Protein AF-A0A3N1U6C8-F1 (afdb_monomer_lite)

Sequence (238 aa):
MLFQHPEEIGYGYVVESYVTRMYGGLPRYLVLNGGRFLGPRWWHTTRFTRHLIADAAAINDEELEALLGYEWRSRLTAGWLIGVDRRERFRARIGDLLLASEVCYSGGAYCFALARFGTHADAEILTTYLDRYLPRTDLHYDQPAAMGAALRLYALLGTHHADRFTEPDGLWDEWVKGVGRLSYPATPPPNSAAGLTSTASSPTVGPAPELPRPATAPLALMSRLRLLQLNSSEMVGR

Radius of gyration: 20.8 Å; chains: 1; bounding box: 61×40×60 Å

Foldseek 3Di:
DDQDQCVNVVRNCLCVQQQQDDDPNGGLLVCLLQVVLVDPPRPCNVVSVVSLLVVLVVDDDVSLVNLCRHAQSSLQRSLQSCQSNLVCVCLVVLLVCLQVLPHASNNLSSLSSLLSNLDPSSLVSLVNSLVVPLQVLVDDGCNLSSLLSNVSSCVSVVHDVSCQQVPVVHSVVSSVVSVVVVPPDDDPPPPDDDDDDDDDDDDDDDDDDDDPDDPDPDPVSVVSSCVNVPPDDPPPPD

Secondary structure (DSSP, 8-state):
-PPPPGGGGT-HHHIIIIIS-EETTEEHHHHHHTTGGGSTT-TTHHHHHHHHHHHHHH--HHHHHHHHHS-HHHHHHHHHHHHHHT-GGGHHHHHHHHHHT-SSS-HHHHHHHHHHH-SHHHHHHHHHHHHHHSS-TT--SSHHHHHHHHHHHHHHHT--TTHHHHSTTSHHHHHHHHHHHTSPPPPPPS---------------PPPPPPPP---SSHHHHHHHHHHHSTTTSSS--

pLDDT: mean 77.93, std 25.33, range [26.61, 98.81]

Structure (mmCIF, N/CA/C/O backbone):
data_AF-A0A3N1U6C8-F1
#
_entry.id   AF-A0A3N1U6C8-F1
#
loop_
_atom_site.group_PDB
_atom_site.id
_atom_site.type_symbol
_atom_site.label_atom_id
_atom_site.label_alt_id
_atom_site.label_comp_id
_atom_site.label_asym_id
_atom_site.label_entity_id
_atom_site.label_seq_id
_atom_site.pdbx_PDB_ins_code
_atom_site.Cartn_x
_atom_site.Cartn_y
_atom_site.Cartn_z
_atom_site.occupancy
_atom_site.B_iso_or_equiv
_atom_site.auth_seq_id
_atom_site.auth_comp_id
_atom_site.auth_asym_id
_atom_site.auth_atom_id
_atom_site.pdbx_PDB_model_num
ATOM 1 N N . MET A 1 1 ? 5.049 -19.719 3.744 1.00 49.12 1 MET A N 1
ATOM 2 C CA . MET A 1 1 ? 5.091 -19.688 2.264 1.00 49.12 1 MET A CA 1
ATOM 3 C C . MET A 1 1 ? 6.553 -19.646 1.824 1.00 49.12 1 MET A C 1
ATOM 5 O O . MET A 1 1 ? 7.318 -18.952 2.483 1.00 49.12 1 MET A O 1
ATOM 9 N N . LEU A 1 2 ? 6.965 -20.397 0.795 1.00 60.78 2 LEU A N 1
ATOM 10 C CA . LEU A 1 2 ? 8.329 -20.313 0.251 1.00 60.78 2 LEU A CA 1
ATOM 11 C C . LEU A 1 2 ? 8.411 -19.070 -0.649 1.00 60.78 2 LEU A C 1
ATOM 13 O O . LEU A 1 2 ? 7.568 -18.912 -1.529 1.00 60.78 2 LEU A O 1
ATOM 17 N N . PHE A 1 3 ? 9.375 -18.181 -0.411 1.00 66.06 3 PHE A N 1
ATOM 18 C CA . PHE A 1 3 ? 9.647 -17.074 -1.329 1.00 66.06 3 PHE A CA 1
ATOM 19 C C . PHE A 1 3 ? 10.162 -17.646 -2.651 1.00 66.06 3 PHE A C 1
ATOM 21 O O . PHE A 1 3 ? 11.070 -18.471 -2.632 1.00 66.06 3 PHE A O 1
ATOM 28 N N . GLN A 1 4 ? 9.595 -17.215 -3.775 1.00 68.38 4 GLN A N 1
ATOM 29 C CA . GLN A 1 4 ? 10.127 -17.548 -5.098 1.00 68.38 4 GLN A CA 1
ATOM 30 C C . GLN A 1 4 ? 11.067 -16.431 -5.527 1.00 68.38 4 GLN A C 1
ATOM 32 O O . GLN A 1 4 ? 10.654 -15.268 -5.562 1.00 68.38 4 GLN A O 1
ATOM 37 N N . HIS A 1 5 ? 12.329 -16.756 -5.804 1.00 70.62 5 HIS A N 1
ATOM 38 C CA . HIS A 1 5 ? 13.273 -15.742 -6.251 1.00 70.62 5 HIS A CA 1
ATOM 39 C C . HIS A 1 5 ? 12.895 -15.300 -7.672 1.00 70.62 5 HIS A C 1
ATOM 41 O O . HIS A 1 5 ? 12.687 -16.159 -8.527 1.00 70.62 5 HIS A O 1
ATOM 47 N N . PRO A 1 6 ? 12.849 -13.995 -7.994 1.00 71.12 6 PRO A N 1
ATOM 48 C CA . PRO A 1 6 ? 12.516 -13.544 -9.343 1.00 71.12 6 PRO A CA 1
ATOM 49 C C . PRO A 1 6 ? 13.428 -14.145 -10.420 1.00 71.12 6 PRO A C 1
ATOM 51 O O . PRO A 1 6 ? 12.964 -14.437 -11.513 1.00 71.12 6 PRO A O 1
ATOM 54 N N . GLU A 1 7 ? 14.702 -14.412 -10.118 1.00 68.19 7 GLU A N 1
ATOM 55 C CA . GLU A 1 7 ? 15.608 -15.125 -11.040 1.00 68.19 7 GLU A CA 1
ATOM 56 C C . GLU A 1 7 ? 15.156 -16.561 -11.346 1.00 68.19 7 GLU A C 1
ATOM 58 O O . GLU A 1 7 ? 15.271 -16.997 -12.488 1.00 68.19 7 GLU A O 1
ATOM 63 N N . GLU A 1 8 ? 14.588 -17.271 -10.368 1.00 67.50 8 GLU A N 1
ATOM 64 C CA . GLU A 1 8 ? 14.116 -18.657 -10.523 1.00 67.50 8 GLU A CA 1
ATOM 65 C C . GLU A 1 8 ? 12.900 -18.754 -11.454 1.00 67.50 8 GLU A C 1
ATOM 67 O O . GLU A 1 8 ? 12.646 -19.808 -12.033 1.00 67.50 8 GLU A O 1
ATOM 72 N N . ILE A 1 9 ? 12.171 -17.649 -11.631 1.00 72.50 9 ILE A N 1
ATOM 73 C CA . ILE A 1 9 ? 10.989 -17.547 -12.497 1.00 72.50 9 ILE A CA 1
ATOM 74 C C . ILE A 1 9 ? 11.229 -16.684 -13.748 1.00 72.50 9 ILE A C 1
ATOM 76 O O . ILE A 1 9 ? 10.279 -16.341 -14.443 1.00 72.50 9 ILE A O 1
ATOM 80 N N . GLY A 1 10 ? 12.486 -16.339 -14.063 1.00 73.50 10 GLY A N 1
ATOM 81 C CA . GLY A 1 10 ? 12.849 -15.602 -15.286 1.00 73.50 10 GLY A CA 1
ATOM 82 C C . GLY A 1 10 ? 12.693 -14.074 -15.218 1.00 73.50 10 GLY A C 1
ATOM 83 O O . GLY A 1 10 ? 12.836 -13.392 -16.230 1.00 73.50 10 GLY A O 1
ATOM 84 N N . TYR A 1 11 ? 12.465 -13.520 -14.028 1.00 78.75 11 TYR A N 1
ATOM 85 C CA . TYR A 1 11 ? 12.208 -12.101 -13.750 1.00 78.75 11 TYR A CA 1
ATOM 86 C C . TYR A 1 11 ? 13.323 -11.423 -12.931 1.00 78.75 11 TYR A C 1
ATOM 88 O O . TYR A 1 11 ? 13.087 -10.429 -12.245 1.00 78.75 11 TYR A O 1
ATOM 96 N N . GLY A 1 12 ? 14.565 -11.918 -12.994 1.00 78.00 12 GLY A N 1
ATOM 97 C CA . GLY A 1 12 ? 15.696 -11.357 -12.232 1.00 78.00 12 GLY A CA 1
ATOM 98 C C . GLY A 1 12 ? 15.908 -9.848 -12.442 1.00 78.00 12 GLY A C 1
ATOM 99 O O . GLY A 1 12 ? 16.149 -9.107 -11.488 1.00 78.00 12 GLY A O 1
ATOM 100 N N . TYR A 1 13 ? 15.703 -9.361 -13.671 1.00 87.31 13 TYR A N 1
ATOM 101 C CA . TYR A 1 13 ? 15.847 -7.941 -14.021 1.00 87.31 13 TYR A CA 1
ATOM 102 C C . TYR A 1 13 ? 14.816 -7.027 -13.339 1.00 87.31 13 TYR A C 1
ATOM 104 O O . TYR A 1 13 ? 15.038 -5.818 -13.236 1.00 87.31 13 TYR A O 1
ATOM 112 N N . VAL A 1 14 ? 13.683 -7.572 -12.883 1.00 91.62 14 VAL A N 1
ATOM 113 C CA . VAL A 1 14 ? 12.560 -6.804 -12.322 1.00 91.62 14 VAL A CA 1
ATOM 114 C C . VAL A 1 14 ? 12.964 -6.170 -10.988 1.00 91.62 14 VAL A C 1
ATOM 116 O O . VAL A 1 14 ? 12.642 -5.010 -10.721 1.00 91.62 14 VAL A O 1
ATOM 119 N N . VAL A 1 15 ? 13.753 -6.879 -10.173 1.00 92.12 15 VAL A N 1
ATOM 120 C CA . VAL A 1 15 ? 14.285 -6.338 -8.911 1.00 92.12 15 VAL A CA 1
ATOM 121 C C . VAL A 1 15 ? 15.215 -5.159 -9.186 1.00 92.12 15 VAL A C 1
ATOM 123 O O . VAL A 1 15 ? 15.063 -4.098 -8.579 1.00 92.12 15 VAL A O 1
ATOM 126 N N . GLU A 1 16 ? 16.133 -5.305 -10.139 1.00 90.25 16 GLU A N 1
ATOM 127 C CA . GLU A 1 16 ? 17.059 -4.233 -10.507 1.00 90.25 16 GLU A CA 1
ATOM 128 C C . GLU A 1 16 ? 16.322 -3.007 -11.069 1.00 90.25 16 GLU A C 1
ATOM 130 O O . GLU A 1 16 ? 16.517 -1.866 -10.634 1.00 90.25 16 GLU A O 1
ATOM 135 N N . SER A 1 17 ? 15.408 -3.258 -12.003 1.00 91.94 17 SER A N 1
ATOM 136 C CA . SER A 1 17 ? 14.726 -2.220 -12.774 1.00 91.94 17 SER A CA 1
ATOM 137 C C . SER A 1 17 ? 13.759 -1.402 -11.928 1.00 91.94 17 SER A C 1
ATOM 139 O O . SER A 1 17 ? 13.705 -0.172 -12.075 1.00 91.94 17 SER A O 1
ATOM 141 N N . TYR A 1 18 ? 13.019 -2.075 -11.040 1.00 96.19 18 TYR A N 1
ATOM 142 C CA . TYR A 1 18 ? 11.913 -1.474 -10.307 1.00 96.19 18 TYR A CA 1
ATOM 143 C C . TYR A 1 18 ? 12.191 -1.297 -8.818 1.00 96.19 18 TYR A C 1
ATOM 145 O O . TYR A 1 18 ? 11.749 -0.293 -8.270 1.00 96.19 18 TYR A O 1
ATOM 153 N N . VAL A 1 19 ? 12.918 -2.199 -8.153 1.00 96.06 19 VAL A N 1
ATOM 154 C CA . VAL A 1 19 ? 13.051 -2.202 -6.680 1.00 96.06 19 VAL A CA 1
ATOM 155 C C . VAL A 1 19 ? 14.309 -1.467 -6.216 1.00 96.06 19 VAL A C 1
ATOM 157 O O . VAL A 1 19 ? 14.257 -0.675 -5.266 1.00 96.06 19 VAL A O 1
ATOM 160 N N . THR A 1 20 ? 15.444 -1.696 -6.880 1.00 95.06 20 THR A N 1
ATOM 161 C CA . THR A 1 20 ? 16.753 -1.174 -6.446 1.00 95.06 20 THR A CA 1
ATOM 162 C C . THR A 1 20 ? 17.243 0.032 -7.242 1.00 95.06 20 THR A C 1
ATOM 164 O O . THR A 1 20 ? 18.264 0.613 -6.878 1.00 95.06 20 THR A O 1
ATOM 167 N N . ARG A 1 21 ? 16.487 0.498 -8.248 1.00 94.69 21 ARG A N 1
ATOM 168 C CA . ARG A 1 21 ? 16.789 1.737 -8.984 1.00 94.69 21 ARG A CA 1
ATOM 169 C C . ARG A 1 21 ? 17.119 2.895 -8.031 1.00 94.69 21 ARG A C 1
ATOM 171 O O . ARG A 1 21 ? 16.353 3.195 -7.114 1.00 94.69 21 ARG A O 1
ATOM 178 N N . MET A 1 22 ? 18.243 3.566 -8.278 1.00 94.56 22 MET A N 1
ATOM 179 C CA . MET A 1 22 ? 18.834 4.535 -7.349 1.00 94.56 22 MET A CA 1
ATOM 180 C C . MET A 1 22 ? 18.331 5.973 -7.549 1.00 94.56 22 MET A C 1
ATOM 182 O O . MET A 1 22 ? 18.242 6.478 -8.669 1.00 94.56 22 MET A O 1
ATOM 186 N N . TYR A 1 23 ? 18.085 6.668 -6.436 1.00 92.50 23 TYR A N 1
ATOM 187 C CA . TYR A 1 23 ? 17.678 8.071 -6.364 1.00 92.50 23 TYR A CA 1
ATOM 188 C C . TYR A 1 23 ? 18.383 8.763 -5.198 1.00 92.50 23 TYR A C 1
ATOM 190 O O . TYR A 1 23 ? 18.118 8.468 -4.034 1.00 92.50 23 TYR A O 1
ATOM 198 N N . GLY A 1 24 ? 19.292 9.694 -5.498 1.00 87.00 24 GLY A N 1
ATOM 199 C CA . GLY A 1 24 ? 20.034 10.419 -4.461 1.00 87.00 24 GLY A CA 1
ATOM 200 C C . GLY A 1 24 ? 20.826 9.514 -3.523 1.00 87.00 24 GLY A C 1
ATOM 201 O O . GLY A 1 24 ? 20.807 9.730 -2.316 1.00 87.00 24 GLY A O 1
ATOM 202 N N . GLY A 1 25 ? 21.445 8.463 -4.068 1.00 91.19 25 GLY A N 1
ATOM 203 C CA . GLY A 1 25 ? 22.202 7.480 -3.290 1.00 91.19 25 GLY A CA 1
ATOM 204 C C . GLY A 1 25 ? 21.350 6.461 -2.527 1.00 91.19 25 GLY A C 1
ATOM 205 O O . GLY A 1 25 ? 21.911 5.644 -1.807 1.00 91.19 25 GLY A O 1
ATOM 206 N N . LEU A 1 26 ? 20.022 6.465 -2.689 1.00 93.00 26 LEU A N 1
ATOM 207 C CA . LEU A 1 26 ? 19.123 5.496 -2.057 1.00 93.00 26 LEU A CA 1
ATOM 208 C C . LEU A 1 26 ? 18.394 4.639 -3.104 1.00 93.00 26 LEU A C 1
ATOM 210 O O . LEU A 1 26 ? 17.909 5.195 -4.090 1.00 93.00 26 LEU A O 1
ATOM 214 N N . PRO A 1 27 ? 18.247 3.320 -2.896 1.00 95.81 27 PRO A N 1
ATOM 215 C CA . PRO A 1 27 ? 17.387 2.485 -3.731 1.00 95.81 27 PRO A CA 1
ATOM 216 C C . PRO A 1 27 ? 15.910 2.872 -3.566 1.00 95.81 27 PRO A C 1
ATOM 218 O O . PRO A 1 27 ? 15.494 3.327 -2.491 1.00 95.81 27 PRO A O 1
ATOM 221 N N . ARG A 1 28 ? 15.099 2.659 -4.614 1.00 96.38 28 ARG A N 1
ATOM 222 C CA . ARG A 1 28 ? 13.669 3.019 -4.639 1.00 96.38 28 ARG A CA 1
ATOM 223 C C . ARG A 1 28 ? 12.925 2.537 -3.401 1.00 96.38 28 ARG A C 1
ATOM 225 O O . ARG A 1 28 ? 12.211 3.337 -2.799 1.00 96.38 28 ARG A O 1
ATOM 232 N N . TYR A 1 29 ? 13.094 1.279 -2.997 1.00 95.38 29 TYR A N 1
ATOM 233 C CA . TYR A 1 29 ? 12.348 0.735 -1.859 1.00 95.38 29 TYR A CA 1
ATOM 234 C C . TYR A 1 29 ? 12.575 1.526 -0.553 1.00 95.38 29 TYR A C 1
ATOM 236 O O . TYR A 1 29 ? 11.648 1.662 0.242 1.00 95.38 29 TYR A O 1
ATOM 244 N N . LEU A 1 30 ? 13.762 2.114 -0.331 1.00 94.56 30 LEU A N 1
ATOM 245 C CA . LEU A 1 30 ? 14.018 2.965 0.842 1.00 94.56 30 LEU A CA 1
ATOM 246 C C . LEU A 1 30 ? 13.364 4.340 0.715 1.00 94.56 30 LEU A C 1
ATOM 248 O O . LEU A 1 30 ? 12.876 4.882 1.709 1.00 94.56 30 LEU A O 1
ATOM 252 N N . VAL A 1 31 ? 13.333 4.900 -0.496 1.00 94.56 31 VAL A N 1
ATOM 253 C CA . VAL A 1 31 ? 12.617 6.154 -0.772 1.00 94.56 31 VAL A CA 1
ATOM 254 C C . VAL A 1 31 ? 11.120 5.976 -0.509 1.00 94.56 31 VAL A C 1
ATOM 256 O O . VAL A 1 31 ? 10.517 6.833 0.140 1.00 94.56 31 VAL A O 1
ATOM 259 N N . LEU A 1 32 ? 10.553 4.850 -0.958 1.00 94.75 32 LEU A N 1
ATOM 260 C CA . LEU A 1 32 ? 9.157 4.470 -0.741 1.00 94.75 32 LEU A CA 1
ATOM 261 C C . LEU A 1 32 ? 8.853 4.224 0.741 1.00 94.75 32 LEU A C 1
ATOM 263 O O . LEU A 1 32 ? 7.947 4.850 1.283 1.00 94.75 32 LEU A O 1
ATOM 267 N N . ASN A 1 33 ? 9.637 3.377 1.417 1.00 91.56 33 ASN A N 1
ATOM 268 C CA . ASN A 1 33 ? 9.415 3.033 2.826 1.00 91.56 33 ASN A CA 1
ATOM 269 C C . ASN A 1 33 ? 9.490 4.263 3.747 1.00 91.56 33 ASN A C 1
ATOM 271 O O . ASN A 1 33 ? 8.712 4.399 4.691 1.00 91.56 33 ASN A O 1
ATOM 275 N N . GLY A 1 34 ? 10.430 5.170 3.467 1.00 86.19 34 GLY A N 1
ATOM 276 C CA . GLY A 1 34 ? 10.634 6.382 4.255 1.00 86.19 34 GLY A CA 1
ATOM 277 C C . GLY A 1 34 ? 9.726 7.554 3.881 1.00 86.19 34 GLY A C 1
ATOM 278 O O . GLY A 1 34 ? 9.803 8.586 4.541 1.00 86.19 34 GLY A O 1
ATOM 279 N N . GLY A 1 35 ? 8.926 7.457 2.811 1.00 84.12 35 GLY A N 1
ATOM 280 C CA . GLY A 1 35 ? 8.077 8.558 2.342 1.00 84.12 35 GLY A CA 1
ATOM 281 C C . GLY A 1 35 ? 8.849 9.828 1.952 1.00 84.12 35 GLY A C 1
ATOM 282 O O . GLY A 1 35 ? 8.282 10.918 1.954 1.00 84.12 35 GLY A O 1
ATOM 283 N N . ARG A 1 36 ? 10.149 9.728 1.625 1.00 82.94 36 ARG A N 1
ATOM 284 C CA . ARG A 1 36 ? 11.030 10.898 1.392 1.00 82.94 36 ARG A CA 1
ATOM 285 C C . ARG A 1 36 ? 10.531 11.819 0.283 1.00 82.94 36 ARG A C 1
ATOM 287 O O . ARG A 1 36 ? 10.740 13.026 0.357 1.00 82.94 36 ARG A O 1
ATOM 294 N N . PHE A 1 37 ? 9.873 11.245 -0.718 1.00 80.75 37 PHE A N 1
ATOM 295 C CA . PHE A 1 37 ? 9.305 11.963 -1.856 1.00 80.75 37 PHE A CA 1
ATOM 296 C C . PHE A 1 37 ? 8.148 12.901 -1.475 1.00 80.75 37 PHE A C 1
ATOM 298 O O . PHE A 1 37 ? 7.814 13.784 -2.253 1.00 80.75 37 PHE A O 1
ATOM 305 N N . LEU A 1 38 ? 7.585 12.769 -0.271 1.00 78.56 38 LEU A N 1
ATOM 306 C CA . LEU A 1 38 ? 6.575 13.683 0.275 1.00 78.56 38 LEU A CA 1
ATOM 307 C C . LEU A 1 38 ? 7.196 14.873 1.017 1.00 78.56 38 LEU A C 1
ATOM 309 O O . LEU A 1 38 ? 6.500 15.802 1.422 1.00 78.56 38 LEU A O 1
ATOM 313 N N . GLY A 1 39 ? 8.510 14.844 1.240 1.00 78.12 39 GLY A N 1
ATOM 314 C CA . GLY A 1 39 ? 9.224 15.931 1.884 1.00 78.12 39 GLY A CA 1
ATOM 315 C C . GLY A 1 39 ? 9.388 17.113 0.923 1.00 78.12 39 GLY A C 1
ATOM 316 O O . GLY A 1 39 ? 9.992 16.937 -0.136 1.00 78.12 39 GLY A O 1
ATOM 317 N N . PRO A 1 40 ? 8.996 18.344 1.304 1.00 70.81 40 PRO A N 1
ATOM 318 C CA . PRO A 1 40 ? 9.090 19.525 0.434 1.00 70.81 40 PRO A CA 1
ATOM 319 C C . PRO A 1 40 ? 10.534 19.935 0.094 1.00 70.81 40 PRO A C 1
ATOM 321 O O . PRO A 1 40 ? 10.760 20.842 -0.699 1.00 70.81 40 PRO A O 1
ATOM 324 N N . ARG A 1 41 ? 11.532 19.290 0.712 1.00 76.25 41 ARG A N 1
ATOM 325 C CA . ARG A 1 41 ? 12.959 19.621 0.582 1.00 76.25 41 ARG A CA 1
ATOM 326 C C . ARG A 1 41 ? 13.774 18.543 -0.131 1.00 76.25 41 ARG A C 1
ATOM 328 O O . ARG A 1 41 ? 14.989 18.690 -0.242 1.00 76.25 41 ARG A O 1
ATOM 335 N N . TRP A 1 42 ? 13.155 17.451 -0.586 1.00 82.44 42 TRP A N 1
ATOM 336 C CA . TRP A 1 42 ? 13.894 16.419 -1.307 1.00 82.44 42 TRP A CA 1
ATOM 337 C C . TRP A 1 42 ? 13.954 16.753 -2.800 1.00 82.44 42 TRP A C 1
ATOM 339 O O . TRP A 1 42 ? 13.026 16.516 -3.562 1.00 82.44 42 TRP A O 1
ATOM 349 N N . TRP A 1 43 ? 15.093 17.283 -3.237 1.00 83.06 43 TRP A N 1
ATOM 350 C CA . TRP A 1 43 ? 15.361 17.723 -4.616 1.00 83.06 43 TRP A CA 1
ATOM 351 C C . TRP A 1 43 ? 15.191 16.654 -5.715 1.00 83.06 43 TRP A C 1
ATOM 353 O O . TRP A 1 43 ? 15.227 16.970 -6.901 1.00 83.06 43 TRP A O 1
ATOM 363 N N . HIS A 1 44 ? 14.997 15.384 -5.351 1.00 88.00 44 HIS A N 1
ATOM 364 C CA . HIS A 1 44 ? 14.778 14.293 -6.297 1.00 88.00 44 HIS A CA 1
ATOM 365 C C . HIS A 1 44 ? 13.299 13.939 -6.463 1.00 88.00 44 HIS A C 1
ATOM 367 O O . HIS A 1 44 ? 13.008 13.088 -7.301 1.00 88.00 44 HIS A O 1
ATOM 373 N N . THR A 1 45 ? 12.376 14.582 -5.731 1.00 88.88 45 THR A N 1
ATOM 374 C CA . THR A 1 45 ? 10.938 14.271 -5.761 1.00 88.88 45 THR A CA 1
ATOM 375 C C . THR A 1 45 ? 10.388 14.248 -7.183 1.00 88.88 45 THR A C 1
ATOM 377 O O . THR A 1 45 ? 9.859 13.226 -7.603 1.00 88.88 45 THR A O 1
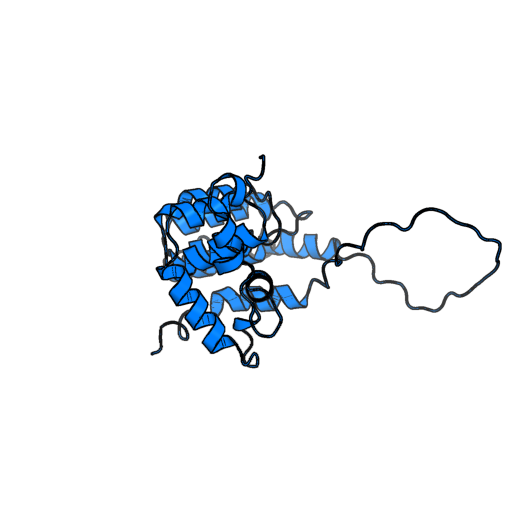ATOM 380 N N . THR A 1 46 ? 10.598 15.301 -7.980 1.00 89.56 46 THR A N 1
ATOM 381 C CA . THR A 1 46 ? 10.069 15.367 -9.355 1.00 89.56 46 THR A CA 1
ATOM 382 C C . THR A 1 46 ? 10.560 14.210 -10.226 1.00 89.56 46 THR A C 1
ATOM 384 O O . THR A 1 46 ? 9.771 13.545 -10.897 1.00 89.56 46 THR A O 1
ATOM 387 N N . ARG A 1 47 ? 11.870 13.927 -10.199 1.00 92.19 47 ARG A N 1
ATOM 388 C CA . ARG A 1 47 ? 12.464 12.831 -10.983 1.00 92.19 47 ARG A CA 1
ATOM 389 C C . ARG A 1 47 ? 11.968 11.470 -10.499 1.00 92.19 47 ARG A C 1
ATOM 391 O O . ARG A 1 47 ? 11.679 10.602 -11.318 1.00 92.19 47 ARG A O 1
ATOM 398 N N . PHE A 1 48 ? 11.895 11.287 -9.184 1.00 94.62 48 PHE A N 1
ATOM 399 C CA . PHE A 1 48 ? 11.419 10.062 -8.562 1.00 94.62 48 PHE A CA 1
ATOM 400 C C . PHE A 1 48 ? 9.973 9.770 -8.953 1.00 94.62 48 PHE A C 1
ATOM 402 O O . PHE A 1 48 ? 9.715 8.713 -9.522 1.00 94.62 48 PHE A O 1
ATOM 409 N N . THR A 1 49 ? 9.066 10.724 -8.738 1.00 93.00 49 THR A N 1
ATOM 410 C CA . THR A 1 49 ? 7.640 10.571 -9.038 1.00 93.00 49 THR A CA 1
ATOM 411 C C . THR A 1 49 ? 7.408 10.331 -10.526 1.00 93.00 49 THR A C 1
ATOM 413 O O . THR A 1 49 ? 6.670 9.417 -10.878 1.00 93.00 49 THR A O 1
ATOM 416 N N . ARG A 1 50 ? 8.106 11.053 -11.419 1.00 94.69 50 ARG A N 1
ATOM 417 C CA . ARG A 1 50 ? 7.997 10.819 -12.870 1.00 94.69 50 ARG A CA 1
ATOM 418 C C . ARG A 1 50 ? 8.385 9.393 -13.254 1.00 94.69 50 ARG A C 1
ATOM 420 O O . ARG A 1 50 ? 7.698 8.762 -14.046 1.00 94.69 50 ARG A O 1
ATOM 427 N N . HIS A 1 51 ? 9.493 8.890 -12.711 1.00 96.31 51 HIS A N 1
ATOM 428 C CA . HIS A 1 51 ? 9.919 7.518 -12.977 1.00 96.31 51 HIS A CA 1
ATOM 429 C C . HIS A 1 51 ? 8.982 6.491 -12.342 1.00 96.31 51 HIS A C 1
ATOM 431 O O . HIS A 1 51 ? 8.756 5.457 -12.946 1.00 96.31 51 HIS A O 1
ATOM 437 N N . LEU A 1 52 ? 8.442 6.761 -11.150 1.00 96.88 52 LEU A N 1
ATOM 438 C CA . LEU A 1 52 ? 7.486 5.866 -10.505 1.00 96.88 52 LEU A CA 1
ATOM 439 C C . LEU A 1 52 ? 6.210 5.728 -11.346 1.00 96.88 52 LEU A C 1
ATOM 441 O O . LEU A 1 52 ? 5.747 4.615 -11.541 1.00 96.88 52 LEU A O 1
ATOM 445 N N . ILE A 1 53 ? 5.691 6.836 -11.884 1.00 97.50 53 ILE A N 1
ATOM 446 C CA . ILE A 1 53 ? 4.527 6.841 -12.784 1.00 97.50 53 ILE A CA 1
ATOM 447 C C . ILE A 1 53 ? 4.834 6.087 -14.081 1.00 97.50 53 ILE A C 1
ATOM 449 O O . ILE A 1 53 ? 4.066 5.217 -14.476 1.00 97.50 53 ILE A O 1
ATOM 453 N N . ALA A 1 54 ? 5.963 6.393 -14.727 1.00 97.81 54 ALA A N 1
ATOM 454 C CA . ALA A 1 54 ? 6.345 5.735 -15.974 1.00 97.81 54 ALA A CA 1
ATOM 455 C C . ALA A 1 54 ? 6.528 4.221 -15.791 1.00 97.81 54 ALA A C 1
ATOM 457 O O . ALA A 1 54 ? 6.025 3.436 -16.587 1.00 97.81 54 ALA A O 1
ATOM 458 N N . ASP A 1 55 ? 7.201 3.810 -14.717 1.00 98.19 55 ASP A N 1
ATOM 459 C CA . ASP A 1 55 ? 7.421 2.400 -14.417 1.00 98.19 55 ASP A CA 1
ATOM 460 C C . ASP A 1 55 ? 6.116 1.691 -14.020 1.00 98.19 55 ASP A C 1
ATOM 462 O O . ASP A 1 55 ? 5.930 0.533 -14.375 1.00 98.19 55 ASP A O 1
ATOM 466 N N . ALA A 1 56 ? 5.197 2.371 -13.324 1.00 98.31 56 ALA A N 1
ATOM 467 C CA . ALA A 1 56 ? 3.890 1.811 -12.975 1.00 98.31 56 ALA A CA 1
ATOM 468 C C . ALA A 1 56 ? 3.023 1.548 -14.216 1.00 98.31 56 ALA A C 1
ATOM 470 O O . ALA A 1 56 ? 2.293 0.561 -14.249 1.00 98.31 56 ALA A O 1
ATOM 471 N N . ALA A 1 57 ? 3.148 2.388 -15.247 1.00 97.88 57 ALA A N 1
ATOM 472 C CA . ALA A 1 57 ? 2.505 2.168 -16.538 1.00 97.88 57 ALA A CA 1
ATOM 473 C C . ALA A 1 57 ? 3.199 1.070 -17.368 1.00 97.88 57 ALA A C 1
ATOM 475 O O . ALA A 1 57 ? 2.534 0.354 -18.111 1.00 97.88 57 ALA A O 1
ATOM 476 N N . ALA A 1 58 ? 4.526 0.935 -17.256 1.00 97.75 58 ALA A N 1
ATOM 477 C CA . ALA A 1 58 ? 5.318 0.024 -18.085 1.00 97.75 58 ALA A CA 1
ATOM 478 C C . ALA A 1 58 ? 5.342 -1.428 -17.584 1.00 97.75 58 ALA A C 1
ATOM 480 O O . ALA A 1 58 ? 5.366 -2.344 -18.403 1.00 97.75 58 ALA A O 1
ATOM 481 N N . ILE A 1 59 ? 5.356 -1.637 -16.265 1.00 97.56 59 ILE A N 1
ATOM 482 C CA . ILE A 1 59 ? 5.432 -2.976 -15.669 1.00 97.56 59 ILE A CA 1
ATOM 483 C C . ILE A 1 59 ? 4.201 -3.810 -16.056 1.00 97.56 59 ILE A C 1
ATOM 485 O O . ILE A 1 59 ? 3.077 -3.300 -16.061 1.00 97.56 59 ILE A O 1
ATOM 489 N N . ASN A 1 60 ? 4.373 -5.086 -16.388 1.00 97.06 60 ASN A N 1
ATOM 490 C CA . ASN A 1 60 ? 3.272 -5.989 -16.724 1.00 97.06 60 ASN A CA 1
ATOM 491 C C . ASN A 1 60 ? 2.732 -6.735 -15.489 1.00 97.06 60 ASN A C 1
ATOM 493 O O . ASN A 1 60 ? 3.113 -6.481 -14.343 1.00 97.06 60 ASN A O 1
ATOM 497 N N . ASP A 1 61 ? 1.746 -7.593 -15.719 1.00 97.62 61 ASP A N 1
ATOM 498 C CA . ASP A 1 61 ? 1.015 -8.314 -14.684 1.00 97.62 61 ASP A CA 1
ATOM 499 C C . ASP A 1 61 ? 1.890 -9.372 -14.017 1.00 97.62 61 ASP A C 1
ATOM 501 O O . ASP A 1 61 ? 1.911 -9.482 -12.792 1.00 97.62 61 ASP A O 1
ATOM 505 N N . GLU A 1 62 ? 2.630 -10.120 -14.826 1.00 96.06 62 GLU A N 1
ATOM 506 C CA . GLU A 1 62 ? 3.477 -11.218 -14.391 1.00 96.06 62 GLU A CA 1
ATOM 507 C C . GLU A 1 62 ? 4.677 -10.714 -13.581 1.00 96.06 62 GLU A C 1
ATOM 509 O O . GLU A 1 62 ? 5.020 -11.285 -12.548 1.00 96.06 62 GLU A O 1
ATOM 514 N N . GLU A 1 63 ? 5.273 -9.593 -13.991 1.00 97.06 63 GLU A N 1
ATOM 515 C CA . GLU A 1 63 ? 6.329 -8.901 -13.249 1.00 97.06 63 GLU A CA 1
ATOM 516 C C . GLU A 1 63 ? 5.824 -8.415 -11.882 1.00 97.06 63 GLU A C 1
ATOM 518 O O . GLU A 1 63 ? 6.535 -8.513 -10.879 1.00 97.06 63 GLU A O 1
ATOM 523 N N . LEU A 1 64 ? 4.588 -7.906 -11.814 1.00 98.06 64 LEU A N 1
ATOM 524 C CA . LEU A 1 64 ? 3.972 -7.508 -10.548 1.00 98.06 64 LEU A CA 1
ATOM 525 C C . LEU A 1 64 ? 3.705 -8.714 -9.642 1.00 98.06 64 LEU A C 1
ATOM 527 O O . LEU A 1 64 ? 4.007 -8.632 -8.450 1.00 98.06 64 LEU A O 1
ATOM 531 N N . GLU A 1 65 ? 3.205 -9.832 -10.174 1.00 96.69 65 GLU A N 1
ATOM 532 C CA . GLU A 1 65 ? 3.041 -11.063 -9.388 1.00 96.69 65 GLU A CA 1
ATOM 533 C C . GLU A 1 65 ? 4.381 -11.610 -8.888 1.00 96.69 65 GLU A C 1
ATOM 535 O O . GLU A 1 65 ? 4.495 -11.980 -7.717 1.00 96.69 65 GLU A O 1
ATOM 540 N N . ALA A 1 66 ? 5.424 -11.582 -9.723 1.00 95.12 66 ALA A N 1
ATOM 541 C CA . ALA A 1 66 ? 6.777 -11.963 -9.329 1.00 95.12 66 ALA A CA 1
ATOM 542 C C . ALA A 1 66 ? 7.271 -11.127 -8.134 1.00 95.12 66 ALA A C 1
ATOM 544 O O . ALA A 1 66 ? 7.773 -11.670 -7.147 1.00 95.12 66 ALA A O 1
ATOM 545 N N . LEU A 1 67 ? 7.071 -9.804 -8.172 1.00 96.88 67 LEU A N 1
ATOM 546 C CA . LEU A 1 67 ? 7.432 -8.926 -7.057 1.00 96.88 67 LEU A CA 1
ATOM 547 C C . LEU A 1 67 ? 6.578 -9.169 -5.804 1.00 96.88 67 LEU A C 1
ATOM 549 O O . LEU A 1 67 ? 7.103 -9.110 -4.689 1.00 96.88 67 LEU A O 1
ATOM 553 N N . LEU A 1 68 ? 5.281 -9.449 -5.960 1.00 96.75 68 LEU A N 1
ATOM 554 C CA . LEU A 1 68 ? 4.381 -9.761 -4.845 1.00 96.75 68 LEU A CA 1
ATOM 555 C C . LEU A 1 68 ? 4.693 -11.123 -4.199 1.00 96.75 68 LEU A C 1
ATOM 557 O O . LEU A 1 68 ? 4.446 -11.307 -3.006 1.00 96.75 68 LEU A O 1
ATOM 561 N N . GLY A 1 69 ? 5.251 -12.071 -4.955 1.00 93.62 69 GLY A N 1
ATOM 562 C CA . GLY A 1 69 ? 5.643 -13.402 -4.482 1.00 93.62 69 GLY A CA 1
ATOM 563 C C . GLY A 1 69 ? 6.948 -13.445 -3.681 1.00 93.62 69 GLY A C 1
ATOM 564 O O . GLY A 1 69 ? 7.192 -14.421 -2.967 1.00 93.62 69 GLY A O 1
ATOM 565 N N . TYR A 1 70 ? 7.763 -12.390 -3.743 1.00 91.69 70 TYR A N 1
ATOM 566 C CA . TYR A 1 70 ? 9.106 -12.386 -3.167 1.00 91.69 70 TYR A CA 1
ATOM 567 C C . TYR A 1 70 ? 9.173 -11.668 -1.805 1.00 91.69 70 TYR A C 1
ATOM 569 O O . TYR A 1 70 ? 8.230 -11.736 -1.012 1.00 91.69 70 TYR A O 1
ATOM 577 N N . GLU A 1 71 ? 10.302 -11.033 -1.485 1.00 92.62 71 GLU A N 1
ATOM 578 C CA . GLU A 1 71 ? 10.559 -10.390 -0.197 1.00 92.62 71 GLU A CA 1
ATOM 579 C C . GLU A 1 71 ? 9.893 -9.009 -0.048 1.00 92.62 71 GLU A C 1
ATOM 581 O O . GLU A 1 71 ? 9.270 -8.464 -0.962 1.00 92.62 71 GLU A O 1
ATOM 586 N N . TRP A 1 72 ? 9.998 -8.432 1.149 1.00 94.50 72 TRP A N 1
ATOM 587 C CA . TRP A 1 72 ? 9.239 -7.245 1.536 1.00 94.50 72 TRP A CA 1
ATOM 588 C C . TRP A 1 72 ? 9.548 -5.981 0.717 1.00 94.50 72 TRP A C 1
ATOM 590 O O . TRP A 1 72 ? 8.660 -5.154 0.535 1.00 94.50 72 TRP A O 1
ATOM 600 N N . ARG A 1 73 ? 10.767 -5.781 0.202 1.00 95.75 73 ARG A N 1
ATOM 601 C CA . ARG A 1 73 ? 11.111 -4.594 -0.610 1.00 95.75 73 ARG A CA 1
ATOM 602 C C . ARG A 1 73 ? 10.443 -4.666 -1.979 1.00 95.75 73 ARG A C 1
ATOM 604 O O . ARG A 1 73 ? 9.952 -3.652 -2.482 1.00 95.75 73 ARG A O 1
ATOM 611 N N . SER A 1 74 ? 10.402 -5.863 -2.550 1.00 96.38 74 SER A N 1
ATOM 612 C CA . SER A 1 74 ? 9.735 -6.192 -3.808 1.00 96.38 74 SER A CA 1
ATOM 613 C C . SER A 1 74 ? 8.228 -6.001 -3.669 1.00 96.38 74 SER A C 1
ATOM 615 O O . SER A 1 74 ? 7.634 -5.226 -4.417 1.00 96.38 74 SER A O 1
ATOM 617 N N . ARG A 1 75 ? 7.640 -6.571 -2.614 1.00 97.69 75 ARG A N 1
ATOM 618 C CA . ARG A 1 75 ? 6.226 -6.408 -2.250 1.00 97.69 75 ARG A CA 1
ATOM 619 C C . ARG A 1 75 ? 5.823 -4.955 -1.999 1.00 97.69 75 ARG A C 1
ATOM 621 O O . ARG A 1 75 ? 4.818 -4.498 -2.541 1.00 97.69 75 ARG A O 1
ATOM 628 N N . LEU A 1 76 ? 6.621 -4.219 -1.222 1.00 97.81 76 LEU A N 1
ATOM 629 C CA . LEU A 1 76 ? 6.453 -2.782 -1.001 1.00 97.81 76 LEU A CA 1
ATOM 630 C C . LEU A 1 76 ? 6.418 -2.035 -2.338 1.00 97.81 76 LEU A C 1
ATOM 632 O O . LEU A 1 76 ? 5.502 -1.255 -2.588 1.00 97.81 76 LEU A O 1
ATOM 636 N N . THR A 1 77 ? 7.410 -2.273 -3.196 1.00 98.31 77 THR A N 1
ATOM 637 C CA . THR A 1 77 ? 7.515 -1.607 -4.500 1.00 98.31 77 THR A CA 1
ATOM 638 C C . THR A 1 77 ? 6.317 -1.925 -5.391 1.00 98.31 77 THR A C 1
ATOM 640 O O . THR A 1 77 ? 5.720 -1.002 -5.941 1.00 98.31 77 THR A O 1
ATOM 643 N N . ALA A 1 78 ? 5.921 -3.197 -5.485 1.00 98.50 78 ALA A N 1
ATOM 644 C CA . ALA A 1 78 ? 4.757 -3.621 -6.256 1.00 98.50 78 ALA A CA 1
ATOM 645 C C . ALA A 1 78 ? 3.467 -2.949 -5.770 1.00 98.50 78 ALA A C 1
ATOM 647 O O . ALA A 1 78 ? 2.721 -2.416 -6.586 1.00 98.50 78 ALA A O 1
ATOM 648 N N . GLY A 1 79 ? 3.238 -2.887 -4.452 1.00 98.50 79 GLY A N 1
ATOM 649 C CA . GLY A 1 79 ? 2.073 -2.202 -3.883 1.00 98.50 79 GLY A CA 1
ATOM 650 C C . GLY A 1 79 ? 1.992 -0.728 -4.300 1.00 98.50 79 GLY A C 1
ATOM 651 O O . GLY A 1 79 ? 0.926 -0.246 -4.682 1.00 98.50 79 GLY A O 1
ATOM 652 N N . TRP A 1 80 ? 3.127 -0.023 -4.324 1.00 98.56 80 TRP A N 1
ATOM 653 C CA . TRP A 1 80 ? 3.181 1.354 -4.820 1.00 98.56 80 TRP A CA 1
ATOM 654 C C . TRP A 1 80 ? 2.871 1.459 -6.31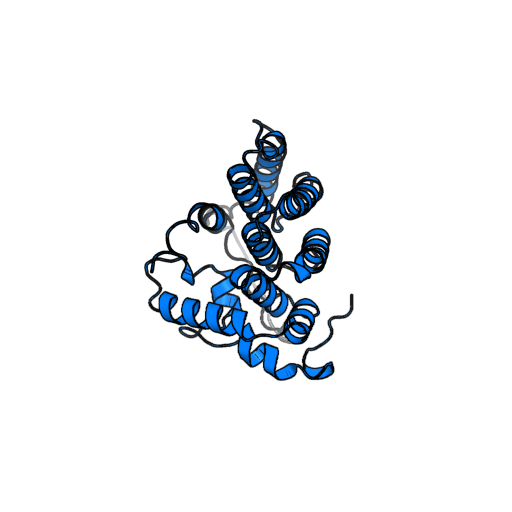6 1.00 98.56 80 TRP A C 1
ATOM 656 O O . TRP A 1 80 ? 2.060 2.301 -6.695 1.00 98.56 80 TRP A O 1
ATOM 666 N N . LEU A 1 81 ? 3.472 0.615 -7.162 1.00 98.69 81 LEU A N 1
ATOM 667 C CA . LEU A 1 81 ? 3.225 0.630 -8.612 1.00 98.69 81 LEU A CA 1
ATOM 668 C C . LEU A 1 81 ? 1.751 0.331 -8.932 1.00 98.69 81 LEU A C 1
ATOM 670 O O . LEU A 1 81 ? 1.119 1.071 -9.683 1.00 98.69 81 LEU A O 1
ATOM 674 N N . ILE A 1 82 ? 1.173 -0.678 -8.274 1.00 98.81 82 ILE A N 1
ATOM 675 C CA . ILE A 1 82 ? -0.246 -1.043 -8.386 1.00 98.81 82 ILE A CA 1
ATOM 676 C C . ILE A 1 82 ? -1.154 0.133 -8.013 1.00 98.81 82 ILE A C 1
ATOM 678 O O . ILE A 1 82 ? -2.111 0.420 -8.731 1.00 98.81 82 ILE A O 1
ATOM 682 N N . GLY A 1 83 ? -0.867 0.826 -6.906 1.00 98.31 83 GLY A N 1
ATOM 683 C CA . GLY A 1 83 ? -1.673 1.961 -6.451 1.00 98.31 83 GLY A CA 1
ATOM 684 C C . GLY A 1 83 ? -1.527 3.220 -7.312 1.00 98.31 83 GLY A C 1
ATOM 685 O O . GLY A 1 83 ? -2.488 3.980 -7.476 1.00 98.31 83 GLY A O 1
ATOM 686 N N . VAL A 1 84 ? -0.340 3.454 -7.880 1.00 98.19 84 VAL A N 1
ATOM 687 C CA . VAL A 1 84 ? -0.088 4.578 -8.796 1.00 98.19 84 VAL A CA 1
ATOM 688 C C . VAL A 1 84 ? -0.901 4.407 -10.077 1.00 98.19 84 VAL A C 1
ATOM 690 O O . VAL A 1 84 ? -1.641 5.325 -10.435 1.00 98.19 84 VAL A O 1
ATOM 693 N N . ASP A 1 85 ? -0.838 3.223 -10.689 1.00 98.19 85 ASP A N 1
ATOM 694 C CA . ASP A 1 85 ? -1.524 2.904 -11.949 1.00 98.19 85 ASP A CA 1
ATOM 695 C C . ASP A 1 85 ? -2.970 2.396 -11.759 1.00 98.19 85 ASP A C 1
ATOM 697 O O . ASP A 1 85 ? -3.676 2.119 -12.720 1.00 98.19 85 ASP A O 1
ATOM 701 N N . ARG A 1 86 ? -3.444 2.294 -10.508 1.00 98.06 86 ARG A N 1
ATOM 702 C CA . ARG A 1 86 ? -4.801 1.838 -10.140 1.00 98.06 86 ARG A CA 1
ATOM 703 C C . ARG A 1 86 ? -5.176 0.466 -10.727 1.00 98.06 86 ARG A C 1
ATOM 705 O O . ARG A 1 86 ? -6.272 0.269 -11.244 1.00 98.06 86 ARG A O 1
ATOM 712 N N . ARG A 1 87 ? -4.284 -0.518 -10.612 1.00 98.12 87 ARG A N 1
ATOM 713 C CA . ARG A 1 87 ? -4.495 -1.875 -11.153 1.00 98.12 87 ARG A CA 1
ATOM 714 C C . ARG A 1 87 ? -5.422 -2.725 -10.279 1.00 98.12 87 ARG A C 1
ATOM 716 O O . ARG A 1 87 ? -4.979 -3.631 -9.576 1.00 98.12 87 ARG A O 1
ATOM 723 N N . GLU A 1 88 ? -6.722 -2.457 -10.363 1.00 98.12 88 GLU A N 1
ATOM 724 C CA . GLU A 1 88 ? -7.769 -3.069 -9.525 1.00 98.12 88 GLU A CA 1
ATOM 725 C C . GLU A 1 88 ? -7.833 -4.601 -9.574 1.00 98.12 88 GLU A C 1
ATOM 727 O O . GLU A 1 88 ? -8.268 -5.230 -8.612 1.00 98.12 88 GLU A O 1
ATOM 732 N N . ARG A 1 89 ? -7.368 -5.233 -10.657 1.00 98.19 89 ARG A N 1
ATOM 733 C CA . ARG A 1 89 ? -7.290 -6.701 -10.761 1.00 98.19 89 ARG A CA 1
ATOM 734 C C . ARG A 1 89 ? -6.444 -7.347 -9.653 1.00 98.19 89 ARG A C 1
ATOM 736 O O . ARG A 1 89 ? -6.690 -8.491 -9.295 1.00 98.19 89 ARG A O 1
ATOM 743 N N . PHE A 1 90 ? -5.502 -6.605 -9.063 1.00 98.69 90 PHE A N 1
ATOM 744 C CA . PHE A 1 90 ? -4.702 -7.071 -7.927 1.00 98.69 90 PHE A CA 1
ATOM 745 C C . PHE A 1 90 ? -5.381 -6.876 -6.571 1.00 98.69 90 PHE A C 1
ATOM 747 O O . PHE A 1 90 ? -4.788 -7.242 -5.560 1.00 98.69 90 PHE A O 1
ATOM 754 N N . ARG A 1 91 ? -6.598 -6.317 -6.510 1.00 98.69 91 ARG A N 1
ATOM 755 C CA . ARG A 1 91 ? -7.322 -6.043 -5.257 1.00 98.69 91 ARG A CA 1
ATOM 756 C C . ARG A 1 91 ? -7.364 -7.254 -4.333 1.00 98.69 91 ARG A C 1
ATOM 758 O O . ARG A 1 91 ? -6.960 -7.140 -3.181 1.00 98.69 91 ARG A O 1
ATOM 765 N N . ALA A 1 92 ? -7.804 -8.403 -4.849 1.00 98.50 92 ALA A N 1
ATOM 766 C CA . ALA A 1 92 ? -7.856 -9.639 -4.071 1.00 98.50 92 ALA A CA 1
ATOM 767 C C . ALA A 1 92 ? -6.456 -10.029 -3.573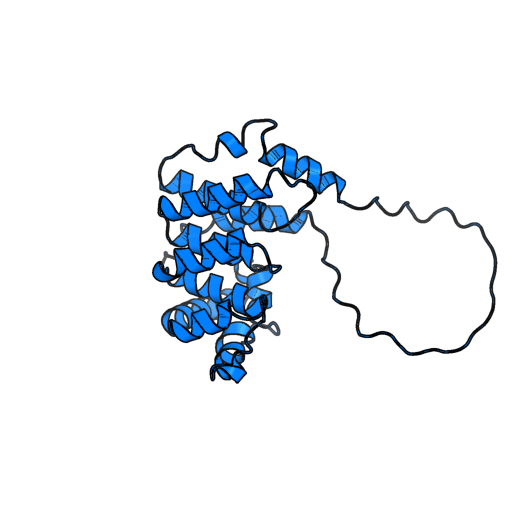 1.00 98.50 92 ALA A C 1
ATOM 769 O O . ALA A 1 92 ? -6.249 -10.215 -2.379 1.00 98.50 92 ALA A O 1
ATOM 770 N N . ARG A 1 93 ? -5.464 -10.016 -4.471 1.00 98.31 93 ARG A N 1
ATOM 771 C CA . ARG A 1 93 ? -4.081 -10.388 -4.162 1.00 98.31 93 ARG A CA 1
ATOM 772 C C . ARG A 1 93 ? -3.457 -9.529 -3.060 1.00 98.31 93 ARG A C 1
ATOM 774 O O . ARG A 1 93 ? -2.874 -10.070 -2.124 1.00 98.31 93 ARG A O 1
ATOM 781 N N . ILE A 1 94 ? -3.560 -8.202 -3.148 1.00 98.31 94 ILE A N 1
ATOM 782 C CA . ILE A 1 94 ? -3.007 -7.301 -2.122 1.00 98.31 94 ILE A CA 1
ATOM 783 C C . ILE A 1 94 ? -3.834 -7.325 -0.832 1.00 98.31 94 ILE A C 1
ATOM 785 O O . ILE A 1 94 ? -3.270 -7.125 0.241 1.00 98.31 94 ILE A O 1
ATOM 789 N N . GLY A 1 95 ? -5.140 -7.598 -0.923 1.00 98.31 95 GLY A N 1
ATOM 790 C CA . GLY A 1 95 ? -6.015 -7.796 0.230 1.00 98.31 95 GLY A CA 1
ATOM 791 C C . GLY A 1 95 ? -5.621 -9.031 1.034 1.00 98.31 95 GLY A C 1
ATOM 792 O O . GLY A 1 95 ? -5.422 -8.927 2.243 1.00 98.31 95 GLY A O 1
ATOM 793 N N . ASP A 1 96 ? -5.401 -10.164 0.366 1.00 98.38 96 ASP A N 1
ATOM 794 C CA . ASP A 1 96 ? -4.925 -11.398 1.000 1.00 98.38 96 ASP A CA 1
ATOM 795 C C . ASP A 1 96 ? -3.571 -11.185 1.686 1.00 98.38 96 ASP A C 1
ATOM 797 O O . ASP A 1 96 ? -3.385 -11.564 2.843 1.00 98.38 96 ASP A O 1
ATOM 801 N N . LEU A 1 97 ? -2.633 -10.517 1.007 1.00 98.06 97 LEU A N 1
ATOM 802 C CA . LEU A 1 97 ? -1.311 -10.211 1.563 1.00 98.06 97 LEU A CA 1
ATOM 803 C C . LEU A 1 97 ? -1.387 -9.270 2.774 1.00 98.06 97 LEU A C 1
ATOM 805 O O . LEU A 1 97 ? -0.672 -9.480 3.757 1.00 98.06 97 LEU A O 1
ATOM 809 N N . LEU A 1 98 ? -2.256 -8.257 2.727 1.00 98.19 98 LEU A N 1
ATOM 810 C CA . LEU A 1 98 ? -2.503 -7.352 3.850 1.00 98.19 98 LEU A CA 1
ATOM 811 C C . LEU A 1 98 ? -3.087 -8.116 5.048 1.00 98.19 98 LEU A C 1
ATOM 813 O O . LEU A 1 98 ? -2.577 -8.009 6.162 1.00 98.19 98 LEU A O 1
ATOM 817 N N . LEU A 1 99 ? -4.113 -8.937 4.817 1.00 97.94 99 LEU A N 1
ATOM 818 C CA . LEU A 1 99 ? -4.783 -9.725 5.853 1.00 97.94 99 LEU A CA 1
ATOM 819 C C . LEU A 1 99 ? -3.903 -10.815 6.464 1.00 97.94 99 LEU A C 1
ATOM 821 O O . LEU A 1 99 ? -4.136 -11.189 7.614 1.00 97.94 99 LEU A O 1
ATOM 825 N N . ALA A 1 100 ? -2.932 -11.330 5.709 1.00 96.12 100 ALA A N 1
ATOM 826 C CA . ALA A 1 100 ? -1.961 -12.298 6.198 1.00 96.12 100 ALA A CA 1
ATOM 827 C C . ALA A 1 100 ? -0.881 -11.637 7.075 1.00 96.12 100 ALA A C 1
ATOM 829 O O . ALA A 1 100 ? -0.392 -12.263 8.012 1.00 96.12 100 ALA A O 1
ATOM 830 N N . SER A 1 101 ? -0.523 -10.371 6.801 1.00 92.94 101 SER A N 1
ATOM 831 C CA . SER A 1 101 ? 0.476 -9.595 7.566 1.00 92.94 101 SER A CA 1
ATOM 832 C C . SER A 1 101 ? 1.814 -10.325 7.783 1.00 92.94 101 SER A C 1
ATOM 834 O O . SER A 1 101 ? 2.471 -10.158 8.807 1.00 92.94 101 SER A O 1
ATOM 836 N N . GLU A 1 102 ? 2.235 -11.149 6.819 1.00 88.62 102 GLU A N 1
ATOM 837 C CA . GLU A 1 102 ? 3.396 -12.043 6.969 1.00 88.62 102 GLU A CA 1
ATOM 838 C C . GLU A 1 102 ? 4.753 -11.338 6.830 1.00 88.62 102 GLU A C 1
ATOM 840 O O . GLU A 1 102 ? 5.778 -11.875 7.251 1.00 88.62 102 GLU A O 1
ATOM 845 N N . VAL A 1 103 ? 4.790 -10.156 6.208 1.00 84.81 103 VAL A N 1
ATOM 846 C CA . VAL A 1 103 ? 6.033 -9.424 5.929 1.00 84.81 103 VAL A CA 1
ATOM 847 C C . VAL A 1 103 ? 5.977 -7.998 6.461 1.00 84.81 103 VAL A C 1
ATOM 849 O O . VAL A 1 103 ? 4.952 -7.323 6.384 1.00 84.81 103 VAL A O 1
ATOM 852 N N . CYS A 1 104 ? 7.107 -7.506 6.965 1.00 82.81 104 CYS A N 1
ATOM 853 C CA . CYS A 1 104 ? 7.211 -6.140 7.466 1.00 82.81 104 CYS A CA 1
ATOM 854 C C . CYS A 1 104 ? 7.168 -5.096 6.334 1.00 82.81 104 CYS A C 1
ATOM 856 O O . CYS A 1 104 ? 7.476 -5.381 5.177 1.00 82.81 104 CYS A O 1
ATOM 858 N N . TYR A 1 105 ? 6.794 -3.861 6.680 1.00 86.12 105 TYR A N 1
ATOM 859 C CA . TYR A 1 105 ? 6.853 -2.649 5.843 1.00 86.12 105 TYR A CA 1
ATOM 860 C C . TYR A 1 105 ? 5.983 -2.610 4.574 1.00 86.12 105 TYR A C 1
ATOM 862 O O . TYR A 1 105 ? 5.795 -1.527 4.023 1.00 86.12 105 TYR A O 1
ATOM 870 N N . SER A 1 106 ? 5.440 -3.735 4.105 1.00 93.88 106 SER A N 1
ATOM 871 C CA . SER A 1 106 ? 4.695 -3.795 2.838 1.00 93.88 106 SER A CA 1
ATOM 872 C C . SER A 1 106 ? 3.226 -3.392 2.979 1.00 93.88 106 SER A C 1
ATOM 874 O O . SER A 1 106 ? 2.659 -2.855 2.027 1.00 93.88 106 SER A O 1
ATOM 876 N N . GLY A 1 107 ? 2.606 -3.598 4.149 1.00 95.50 107 GLY A N 1
ATOM 877 C CA . GLY A 1 107 ? 1.167 -3.381 4.325 1.00 95.50 107 GLY A CA 1
ATOM 878 C C . GLY A 1 107 ? 0.742 -1.934 4.085 1.00 95.50 107 GLY A C 1
ATOM 879 O O . GLY A 1 107 ? -0.299 -1.697 3.475 1.00 95.50 107 GLY A O 1
ATOM 880 N N . GLY A 1 108 ? 1.587 -0.957 4.426 1.00 95.12 108 GLY A N 1
ATOM 881 C CA . GLY A 1 108 ? 1.349 0.445 4.079 1.00 95.12 108 GLY A CA 1
ATOM 882 C C . GLY A 1 108 ? 1.188 0.706 2.573 1.00 95.12 108 GLY A C 1
ATOM 883 O O . GLY A 1 108 ? 0.354 1.526 2.188 1.00 95.12 108 GLY A O 1
ATOM 884 N N . ALA A 1 109 ? 1.920 -0.006 1.708 1.00 97.50 109 ALA A N 1
ATOM 885 C CA . ALA A 1 109 ? 1.764 0.126 0.256 1.00 97.50 109 ALA A CA 1
ATOM 886 C C . ALA A 1 109 ? 0.466 -0.516 -0.254 1.00 97.50 109 ALA A C 1
ATOM 888 O O . ALA A 1 109 ? -0.158 0.020 -1.167 1.00 97.50 109 ALA A O 1
ATOM 889 N N . TYR A 1 110 ? 0.016 -1.612 0.362 1.00 98.56 110 TYR A N 1
ATOM 890 C CA . TYR A 1 110 ? -1.286 -2.208 0.046 1.00 98.56 110 TYR A CA 1
ATOM 891 C C . TYR A 1 110 ? -2.433 -1.289 0.469 1.00 98.56 110 TYR A C 1
ATOM 893 O O . TYR A 1 110 ? -3.348 -1.054 -0.315 1.00 98.56 110 TYR A O 1
ATOM 901 N N . CYS A 1 111 ? -2.341 -0.685 1.659 1.00 98.31 111 CYS A N 1
ATOM 902 C CA . CYS A 1 111 ? -3.308 0.309 2.130 1.00 98.31 111 CYS A CA 1
ATOM 903 C C . CYS A 1 111 ? -3.386 1.512 1.179 1.00 98.31 111 CYS A C 1
ATOM 905 O O . CYS A 1 111 ? -4.476 1.974 0.847 1.00 98.31 111 CYS A O 1
ATOM 907 N N . PHE A 1 112 ? -2.234 1.993 0.696 1.00 97.62 112 PHE A N 1
ATOM 908 C CA . PHE A 1 112 ? -2.174 3.036 -0.327 1.00 97.62 112 PHE A CA 1
ATOM 909 C C . PHE A 1 112 ? -2.881 2.617 -1.625 1.00 97.62 112 PHE A C 1
ATOM 911 O O . PHE A 1 112 ? -3.688 3.384 -2.147 1.00 97.62 112 PHE A O 1
ATOM 918 N N . ALA A 1 113 ? -2.611 1.414 -2.139 1.00 98.56 113 ALA A N 1
ATOM 919 C CA . ALA A 1 113 ? -3.239 0.926 -3.365 1.00 98.56 113 ALA A CA 1
ATOM 920 C C . ALA A 1 113 ? -4.764 0.786 -3.233 1.00 98.56 113 ALA A C 1
ATOM 922 O O . ALA A 1 113 ? -5.494 1.292 -4.082 1.00 98.56 113 ALA A O 1
ATOM 923 N N . LEU A 1 114 ? -5.252 0.206 -2.133 1.00 98.56 114 LEU A N 1
ATOM 924 C CA . LEU A 1 114 ? -6.687 0.088 -1.846 1.00 98.56 114 LEU A CA 1
ATOM 925 C C . LEU A 1 114 ? -7.363 1.466 -1.746 1.00 98.56 114 LEU A C 1
ATOM 927 O O . LEU A 1 114 ? -8.406 1.699 -2.356 1.00 98.56 114 LEU A O 1
ATOM 931 N N . ALA A 1 115 ? -6.729 2.431 -1.070 1.00 97.56 115 ALA A N 1
ATOM 932 C CA . ALA A 1 115 ? -7.227 3.808 -1.018 1.00 97.56 115 ALA A CA 1
ATOM 933 C C . ALA A 1 115 ? -7.291 4.479 -2.405 1.00 97.56 115 ALA A C 1
ATOM 935 O O . ALA A 1 115 ? -8.099 5.382 -2.628 1.00 97.56 115 ALA A O 1
ATOM 936 N N . ARG A 1 116 ? -6.426 4.066 -3.341 1.00 97.25 116 ARG A N 1
ATOM 937 C CA . ARG A 1 116 ? -6.373 4.585 -4.715 1.00 97.25 116 ARG A CA 1
ATOM 938 C C . ARG A 1 116 ? -7.416 3.975 -5.644 1.00 97.25 116 ARG A C 1
ATOM 940 O O . ARG A 1 116 ? -7.777 4.659 -6.606 1.00 97.25 116 ARG A O 1
ATOM 947 N N . PHE A 1 117 ? -7.865 2.751 -5.368 1.00 97.81 117 PHE A N 1
ATOM 948 C CA . PHE A 1 117 ? -8.953 2.081 -6.086 1.00 97.81 117 PHE A CA 1
ATOM 949 C C . PHE A 1 117 ? -10.311 2.709 -5.743 1.00 97.81 117 PHE A C 1
ATOM 951 O O . PHE A 1 117 ? -11.080 3.022 -6.645 1.00 97.81 117 PHE A O 1
ATOM 958 N N . GLY A 1 118 ? -10.555 3.035 -4.469 1.00 95.44 118 GLY A N 1
ATOM 959 C CA . GLY A 1 118 ? -11.627 3.969 -4.111 1.00 95.44 118 GLY 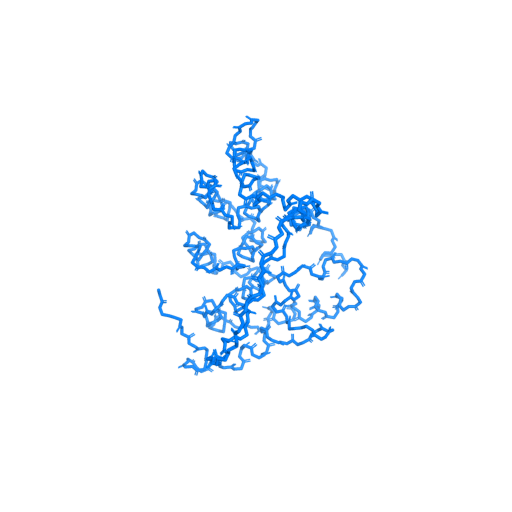A CA 1
ATOM 960 C C . GLY A 1 118 ? -13.034 3.375 -4.003 1.00 95.44 118 GLY A C 1
ATOM 961 O O . GLY A 1 118 ? -13.995 4.140 -4.012 1.00 95.44 118 GLY A O 1
ATOM 962 N N . THR A 1 119 ? -13.183 2.053 -3.928 1.00 96.06 119 THR A N 1
ATOM 963 C CA . THR A 1 119 ? -14.484 1.362 -3.938 1.00 96.06 119 THR A CA 1
ATOM 964 C C . THR A 1 119 ? -14.902 0.864 -2.551 1.00 96.06 119 THR A C 1
ATOM 966 O O . THR A 1 119 ? -14.093 0.785 -1.625 1.00 96.06 119 THR A O 1
ATOM 969 N N . HIS A 1 120 ? -16.172 0.466 -2.407 1.00 95.31 120 HIS A N 1
ATOM 970 C CA . HIS A 1 120 ? -16.661 -0.192 -1.188 1.00 95.31 120 HIS A CA 1
ATOM 971 C C . HIS A 1 120 ? -15.906 -1.491 -0.874 1.00 95.31 120 HIS A C 1
ATOM 973 O O . HIS A 1 120 ? -15.575 -1.724 0.284 1.00 95.31 120 HIS A O 1
ATOM 979 N N . ALA A 1 121 ? -15.549 -2.283 -1.890 1.00 96.81 121 ALA A N 1
ATOM 980 C CA . ALA A 1 121 ? -14.778 -3.512 -1.699 1.00 96.81 121 ALA A CA 1
ATOM 981 C C . ALA A 1 121 ? -13.393 -3.236 -1.081 1.00 96.81 121 ALA A C 1
ATOM 983 O O . ALA A 1 121 ? -12.902 -4.004 -0.256 1.00 96.81 121 ALA A O 1
ATOM 984 N N . ASP A 1 122 ? -12.769 -2.109 -1.434 1.00 97.69 122 ASP A N 1
ATOM 985 C CA . ASP A 1 122 ? -11.482 -1.705 -0.856 1.00 97.69 122 ASP A CA 1
ATOM 986 C C . ASP A 1 122 ? -11.633 -1.313 0.620 1.00 97.69 122 ASP A C 1
ATOM 988 O O . ASP A 1 122 ? -10.788 -1.648 1.455 1.00 97.69 122 ASP A O 1
ATOM 992 N N . ALA A 1 123 ? -12.738 -0.639 0.953 1.00 95.88 123 ALA A N 1
ATOM 993 C CA . ALA A 1 123 ? -13.075 -0.282 2.324 1.00 95.88 123 ALA A CA 1
ATOM 994 C C . ALA A 1 123 ? -13.373 -1.524 3.180 1.00 95.88 123 ALA A C 1
ATOM 996 O O . ALA A 1 123 ? -12.930 -1.591 4.326 1.00 95.88 123 ALA A O 1
ATOM 997 N N . GLU A 1 124 ? -14.048 -2.537 2.634 1.00 96.31 124 GLU A N 1
ATOM 998 C CA . GLU A 1 124 ? -14.311 -3.811 3.319 1.00 96.31 124 GLU A CA 1
ATOM 999 C C . GLU A 1 124 ? -13.020 -4.571 3.654 1.00 96.31 124 GLU A C 1
ATOM 1001 O O . GLU A 1 124 ? -12.871 -5.076 4.772 1.00 96.31 124 GLU A O 1
ATOM 1006 N N . ILE A 1 125 ? -12.044 -4.598 2.739 1.00 98.31 125 ILE A N 1
ATOM 1007 C CA . ILE A 1 125 ? -10.728 -5.207 2.993 1.00 98.31 125 ILE A CA 1
ATOM 1008 C C . ILE A 1 125 ? -10.020 -4.493 4.153 1.00 98.31 125 ILE A C 1
ATOM 1010 O O . ILE A 1 125 ? -9.530 -5.144 5.080 1.00 98.31 125 ILE A O 1
ATOM 1014 N N . LEU A 1 126 ? -9.995 -3.156 4.139 1.00 97.69 126 LEU A N 1
ATOM 1015 C CA . LEU A 1 126 ? -9.383 -2.363 5.211 1.00 97.69 126 LEU A CA 1
ATOM 1016 C C . LEU A 1 126 ? -10.122 -2.528 6.544 1.00 97.69 126 LEU A C 1
ATOM 1018 O O . LEU A 1 126 ? -9.477 -2.646 7.584 1.00 97.69 126 LEU A O 1
ATOM 1022 N N . THR A 1 127 ? -11.453 -2.598 6.518 1.00 96.50 127 THR A N 1
ATOM 1023 C CA . THR A 1 127 ? -12.287 -2.872 7.701 1.00 96.50 127 THR A CA 1
ATOM 1024 C C . THR A 1 127 ? -11.928 -4.217 8.308 1.00 96.50 127 THR A C 1
ATOM 1026 O O . THR A 1 127 ? -11.654 -4.300 9.500 1.00 96.50 127 THR A O 1
ATOM 1029 N N . THR A 1 128 ? -11.855 -5.257 7.477 1.00 97.88 128 THR A N 1
ATOM 1030 C CA . THR A 1 128 ? -11.518 -6.617 7.908 1.00 97.88 128 THR A CA 1
ATOM 1031 C C . THR A 1 128 ? -10.128 -6.668 8.542 1.00 97.88 128 THR A C 1
ATOM 1033 O O . THR A 1 128 ? -9.922 -7.339 9.555 1.00 97.88 128 THR A O 1
ATOM 1036 N N . TYR A 1 129 ? -9.166 -5.935 7.976 1.00 97.88 129 TYR A N 1
ATOM 1037 C CA . TYR A 1 129 ? -7.834 -5.805 8.558 1.00 97.88 129 TYR A CA 1
ATOM 1038 C C . TYR A 1 129 ? -7.871 -5.099 9.923 1.00 97.88 129 TYR A C 1
ATOM 1040 O O . TYR A 1 129 ? -7.276 -5.586 10.885 1.00 97.88 129 TYR A O 1
ATOM 1048 N N . LEU A 1 130 ? -8.574 -3.969 10.029 1.00 97.12 130 LEU A N 1
ATOM 1049 C CA . LEU A 1 130 ? -8.669 -3.196 11.270 1.00 97.12 130 LEU A CA 1
ATOM 1050 C C . LEU A 1 130 ? -9.383 -3.979 12.377 1.00 97.12 130 LEU A C 1
ATOM 1052 O O . LEU A 1 130 ? -8.876 -4.025 13.495 1.00 97.12 130 LEU A O 1
ATOM 1056 N N . ASP A 1 131 ? -10.471 -4.677 12.056 1.00 96.31 131 ASP A N 1
ATOM 1057 C CA . ASP A 1 131 ? -11.174 -5.570 12.985 1.00 96.31 131 ASP A CA 1
ATOM 1058 C C . ASP A 1 131 ? -10.266 -6.677 13.524 1.00 96.31 131 ASP A C 1
ATOM 1060 O O . ASP A 1 131 ? -10.342 -7.047 14.695 1.00 96.31 131 ASP A O 1
ATOM 1064 N N . ARG A 1 132 ? -9.367 -7.194 12.683 1.00 96.88 132 ARG A N 1
ATOM 1065 C CA . ARG A 1 132 ? -8.427 -8.247 13.073 1.00 96.88 132 ARG A CA 1
ATOM 1066 C C . ARG A 1 132 ? -7.277 -7.731 13.936 1.00 96.88 132 ARG A C 1
ATOM 1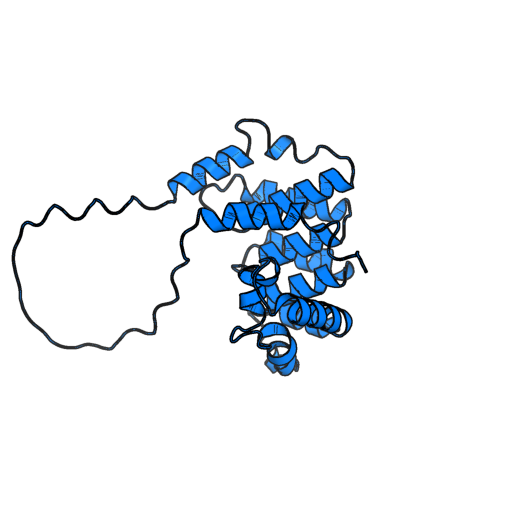068 O O . ARG A 1 132 ? -6.868 -8.425 14.867 1.00 96.88 132 ARG A O 1
ATOM 1075 N N . TYR A 1 133 ? -6.718 -6.566 13.607 1.00 95.94 133 TYR A N 1
ATOM 1076 C CA . TYR A 1 133 ? -5.425 -6.129 14.146 1.00 95.94 133 TYR A CA 1
ATOM 1077 C C . TYR A 1 133 ? -5.478 -4.940 15.111 1.00 95.94 133 TYR A C 1
ATOM 1079 O O . TYR A 1 133 ? -4.499 -4.743 15.830 1.00 95.94 133 TYR A O 1
ATOM 1087 N N . LEU A 1 134 ? -6.569 -4.169 15.195 1.00 95.00 134 LEU A N 1
ATOM 1088 C CA . LEU A 1 134 ? -6.710 -3.149 16.247 1.00 95.00 134 LEU A CA 1
ATOM 1089 C C . LEU A 1 134 ? -6.825 -3.756 17.656 1.00 95.00 134 LEU A C 1
ATOM 1091 O O . LEU A 1 134 ? -6.104 -3.289 18.536 1.00 95.00 134 LEU A O 1
ATOM 1095 N N . PRO A 1 135 ? -7.600 -4.838 17.893 1.00 94.62 135 PRO A N 1
ATOM 1096 C CA . PRO A 1 135 ? -7.668 -5.456 19.224 1.00 94.62 135 PRO A CA 1
ATOM 1097 C C . PRO A 1 135 ? -6.334 -6.057 19.698 1.00 94.62 135 PRO A C 1
ATOM 1099 O O . PRO A 1 135 ? -6.158 -6.376 20.872 1.00 94.62 135 PRO A O 1
ATOM 1102 N N . ARG A 1 136 ? -5.376 -6.251 18.784 1.00 92.50 136 ARG A N 1
ATOM 1103 C CA . ARG A 1 136 ? -4.051 -6.817 19.058 1.00 92.50 136 ARG A CA 1
ATOM 1104 C C . ARG A 1 136 ? -3.088 -5.714 19.476 1.00 92.50 136 ARG A C 1
ATOM 1106 O O . ARG A 1 136 ? -2.209 -5.305 18.722 1.00 92.50 136 ARG A O 1
ATOM 1113 N N . THR A 1 137 ? -3.274 -5.217 20.694 1.00 90.31 137 THR A N 1
ATOM 1114 C CA . THR A 1 137 ? -2.506 -4.097 21.262 1.00 90.31 137 THR A CA 1
ATOM 1115 C C . THR A 1 137 ? -1.022 -4.407 21.495 1.00 90.31 137 THR A C 1
ATOM 1117 O O . THR A 1 137 ? -0.235 -3.510 21.781 1.00 90.31 137 THR A O 1
ATOM 1120 N N . ASP A 1 138 ? -0.645 -5.682 21.399 1.00 85.75 138 ASP A N 1
ATOM 1121 C CA . ASP A 1 138 ? 0.724 -6.197 21.418 1.00 85.75 138 ASP A CA 1
ATOM 1122 C C . ASP A 1 138 ? 1.430 -6.095 20.051 1.00 85.75 138 ASP A C 1
ATOM 1124 O O . ASP A 1 138 ? 2.650 -6.244 19.975 1.00 85.75 138 ASP A O 1
ATOM 1128 N N . LEU A 1 139 ? 0.687 -5.825 18.969 1.00 87.12 139 LEU A N 1
ATOM 1129 C CA . LEU A 1 139 ? 1.196 -5.808 17.599 1.00 87.12 139 LEU A CA 1
ATOM 1130 C C . LEU A 1 139 ? 1.227 -4.395 17.013 1.00 87.12 139 LEU A C 1
ATOM 1132 O O . LEU A 1 139 ? 0.216 -3.693 16.945 1.00 87.12 139 LEU A O 1
ATOM 1136 N N . HIS A 1 140 ? 2.391 -4.019 16.482 1.00 86.12 140 HIS A N 1
ATOM 1137 C CA . HIS A 1 140 ? 2.604 -2.760 15.771 1.00 86.12 140 HIS A CA 1
ATOM 1138 C C . HIS A 1 140 ? 2.917 -3.020 14.287 1.00 86.12 140 HIS A C 1
ATOM 1140 O O . HIS A 1 140 ? 4.065 -2.930 13.840 1.00 86.12 140 HIS A O 1
ATOM 1146 N N . TYR A 1 141 ? 1.882 -3.377 13.531 1.00 91.31 141 TYR A N 1
ATOM 1147 C CA . TYR A 1 141 ? 1.938 -3.610 12.088 1.00 91.31 141 TYR A CA 1
ATOM 1148 C C . TYR A 1 141 ? 1.520 -2.338 11.333 1.00 91.31 141 TYR A C 1
ATOM 1150 O O . TYR A 1 141 ? 1.965 -1.231 11.646 1.00 91.31 141 TYR A O 1
ATOM 1158 N N . ASP A 1 142 ? 0.670 -2.488 10.318 1.00 92.56 142 ASP A N 1
ATOM 1159 C CA . ASP A 1 142 ? 0.222 -1.419 9.437 1.00 92.56 142 ASP A CA 1
ATOM 1160 C C . ASP A 1 142 ? -1.129 -0.810 9.863 1.00 92.56 142 ASP A C 1
ATOM 1162 O O . ASP A 1 142 ? -1.752 -0.110 9.066 1.00 92.56 142 ASP A O 1
ATOM 1166 N N . GLN A 1 143 ? -1.579 -1.005 11.118 1.00 94.12 143 GLN A N 1
ATOM 1167 C CA . GLN A 1 143 ? -2.835 -0.420 11.631 1.00 94.12 143 GLN A CA 1
ATOM 1168 C C . GLN A 1 143 ? -2.952 1.092 11.366 1.00 94.12 143 GLN A C 1
ATOM 1170 O O . GLN A 1 143 ? -4.006 1.512 10.890 1.00 94.12 143 GLN A O 1
ATOM 1175 N N . PRO A 1 144 ? -1.903 1.926 11.546 1.00 93.56 144 PRO A N 1
ATOM 1176 C CA . PRO A 1 144 ? -2.006 3.348 11.220 1.00 93.56 144 PRO A CA 1
ATOM 1177 C C . PRO A 1 144 ? -2.223 3.644 9.735 1.00 93.56 144 PRO A C 1
ATOM 1179 O O . PRO A 1 144 ? -2.951 4.574 9.389 1.00 93.56 144 PRO A O 1
ATOM 1182 N N . ALA A 1 145 ? -1.598 2.865 8.848 1.00 94.25 145 ALA A N 1
ATOM 1183 C CA . ALA A 1 145 ? -1.767 3.039 7.409 1.00 94.25 145 ALA A CA 1
ATOM 1184 C C . ALA A 1 145 ? -3.157 2.569 6.958 1.00 94.25 145 ALA A C 1
ATOM 1186 O O . ALA A 1 145 ? -3.807 3.261 6.175 1.00 94.25 145 ALA A O 1
ATOM 1187 N N . ALA A 1 146 ? -3.636 1.446 7.500 1.00 96.75 146 ALA A N 1
ATOM 1188 C CA . ALA A 1 146 ? -4.976 0.937 7.238 1.00 96.75 146 ALA A CA 1
ATOM 1189 C C . ALA A 1 146 ? -6.058 1.902 7.743 1.00 96.75 146 ALA A C 1
ATOM 1191 O O . ALA A 1 146 ? -6.998 2.195 7.008 1.00 96.75 146 ALA A O 1
ATOM 1192 N N . MET A 1 147 ? -5.884 2.469 8.943 1.00 96.00 147 MET A N 1
ATOM 1193 C CA . MET A 1 147 ? -6.808 3.454 9.512 1.00 96.00 147 MET A CA 1
ATOM 1194 C C . MET A 1 147 ? -6.902 4.704 8.637 1.00 96.00 147 MET A C 1
ATOM 1196 O O . MET A 1 147 ? -7.993 5.122 8.258 1.00 96.00 147 MET A O 1
ATOM 1200 N N . GLY A 1 148 ? -5.762 5.281 8.243 1.00 93.94 148 GLY A N 1
ATOM 1201 C CA . GLY A 1 148 ? -5.764 6.450 7.363 1.00 93.94 148 GLY A CA 1
ATOM 1202 C C . GLY A 1 148 ? -6.393 6.168 5.991 1.00 93.94 148 GLY A C 1
ATOM 1203 O O . GLY A 1 148 ? -7.060 7.036 5.428 1.00 93.94 148 GLY A O 1
ATOM 1204 N N . ALA A 1 149 ? -6.206 4.957 5.456 1.00 96.38 149 ALA A N 1
ATOM 1205 C CA . ALA A 1 149 ? -6.752 4.558 4.166 1.00 96.38 149 ALA A CA 1
ATOM 1206 C C . ALA A 1 149 ? -8.270 4.387 4.259 1.00 96.38 149 ALA A C 1
ATOM 1208 O O . ALA A 1 149 ? -8.995 4.901 3.408 1.00 96.38 149 ALA A O 1
ATOM 1209 N N . ALA A 1 150 ? -8.747 3.761 5.336 1.00 95.06 150 ALA A N 1
ATOM 1210 C CA . ALA A 1 150 ? -10.165 3.598 5.615 1.00 95.06 150 ALA A CA 1
ATOM 1211 C C . ALA A 1 150 ? -10.851 4.963 5.767 1.00 95.06 150 ALA A C 1
ATOM 1213 O O . ALA A 1 150 ? -11.813 5.239 5.059 1.00 95.06 150 ALA A O 1
ATOM 1214 N N . LEU A 1 151 ? -10.296 5.871 6.582 1.00 93.56 151 LEU A N 1
ATOM 1215 C CA . LEU A 1 151 ? -10.814 7.237 6.741 1.00 93.56 151 LEU A CA 1
ATOM 1216 C C . LEU A 1 151 ? -10.916 7.981 5.400 1.00 93.56 151 LEU A C 1
ATOM 1218 O O . LEU A 1 151 ? -11.922 8.638 5.126 1.00 93.56 151 LEU A O 1
ATOM 1222 N N . ARG A 1 152 ? -9.906 7.847 4.529 1.00 92.31 152 ARG A N 1
ATOM 1223 C CA . ARG A 1 152 ? -9.922 8.453 3.189 1.00 92.31 152 ARG A CA 1
ATOM 1224 C C . ARG A 1 152 ? -11.031 7.884 2.304 1.00 92.31 152 ARG A C 1
ATOM 1226 O O . ARG A 1 152 ? -11.642 8.660 1.562 1.00 92.31 152 ARG A O 1
ATOM 1233 N N . LEU A 1 153 ? -11.254 6.569 2.345 1.00 93.44 153 LEU A N 1
ATOM 1234 C CA . LEU A 1 153 ? -12.301 5.896 1.573 1.00 93.44 153 LEU A CA 1
ATOM 1235 C C . LEU A 1 153 ? -13.692 6.231 2.096 1.00 93.44 153 LEU A C 1
ATOM 1237 O O . LEU A 1 153 ? -14.568 6.560 1.309 1.00 93.44 153 LEU A O 1
ATOM 1241 N N . TYR A 1 154 ? -13.900 6.224 3.407 1.00 91.12 154 TYR A N 1
ATOM 1242 C CA . TYR A 1 154 ? -15.195 6.561 3.987 1.00 91.12 154 TYR A CA 1
ATOM 1243 C C . TYR A 1 154 ? -15.601 8.002 3.699 1.00 91.12 154 TYR A C 1
ATOM 1245 O O . TYR A 1 154 ? -16.743 8.237 3.312 1.00 91.12 154 TYR A O 1
ATOM 1253 N N . ALA A 1 155 ? -14.649 8.937 3.758 1.00 91.00 155 ALA A N 1
ATOM 1254 C CA . ALA A 1 155 ? -14.873 10.307 3.312 1.00 91.00 155 ALA A CA 1
ATOM 1255 C C . ALA A 1 155 ? -15.188 10.392 1.806 1.00 91.00 155 ALA A C 1
ATOM 1257 O O . ALA A 1 155 ? -16.030 11.189 1.406 1.00 91.00 155 ALA A O 1
ATOM 1258 N N . LEU A 1 156 ? -14.535 9.576 0.964 1.00 91.69 156 LEU A N 1
ATOM 1259 C CA . LEU A 1 156 ? -14.805 9.525 -0.480 1.00 91.69 156 LEU A CA 1
ATOM 1260 C C . LEU A 1 156 ? -16.204 8.980 -0.795 1.00 91.69 156 LEU A C 1
ATOM 1262 O O . LEU A 1 156 ? -16.871 9.491 -1.687 1.00 91.69 156 LEU A O 1
ATOM 1266 N N . LEU A 1 157 ? -16.614 7.934 -0.079 1.00 92.50 157 LEU A N 1
ATOM 1267 C CA . LEU A 1 157 ? -17.859 7.198 -0.294 1.00 92.50 157 LEU A CA 1
ATOM 1268 C C . LEU A 1 157 ? -19.049 7.813 0.461 1.00 92.50 157 LEU A C 1
ATOM 1270 O O . LEU A 1 157 ? -20.176 7.362 0.286 1.00 92.50 157 LEU A O 1
ATOM 1274 N N . GLY A 1 158 ? -18.811 8.820 1.309 1.00 88.75 158 GLY A N 1
ATOM 1275 C CA . GLY A 1 158 ? -19.848 9.452 2.126 1.00 88.75 158 GLY A CA 1
ATOM 1276 C C . GLY A 1 158 ? -20.433 8.517 3.186 1.00 88.75 158 GLY A C 1
ATOM 1277 O O . GLY A 1 158 ? -21.630 8.561 3.449 1.00 88.75 158 GLY A O 1
ATOM 1278 N N . THR A 1 159 ? -19.609 7.643 3.772 1.00 86.44 159 THR A N 1
ATOM 1279 C CA . THR A 1 159 ? -20.053 6.708 4.817 1.00 86.44 159 THR A CA 1
ATOM 1280 C C . THR A 1 159 ? -19.358 6.978 6.147 1.00 86.44 159 THR A C 1
ATOM 1282 O O . THR A 1 159 ? -18.267 7.538 6.180 1.00 86.44 159 THR A O 1
ATOM 1285 N N . HIS A 1 160 ? -19.970 6.525 7.238 1.00 81.56 160 HIS A N 1
ATOM 1286 C CA . HIS A 1 160 ? -19.502 6.736 8.612 1.00 81.56 160 HIS A CA 1
ATOM 1287 C C . HIS A 1 160 ? -18.961 5.450 9.262 1.00 81.56 160 HIS A C 1
ATOM 1289 O O . HIS A 1 160 ? -18.903 5.315 10.476 1.00 81.56 160 HIS A O 1
ATOM 1295 N N . HIS A 1 161 ? -18.548 4.465 8.458 1.00 81.31 161 HIS A N 1
ATOM 1296 C CA . HIS A 1 161 ? -18.095 3.164 8.971 1.00 81.31 161 HIS A CA 1
ATOM 1297 C C . HIS A 1 161 ? -16.779 3.230 9.761 1.00 81.31 161 HIS A C 1
ATOM 1299 O O . HIS A 1 161 ? -16.443 2.261 10.435 1.00 81.31 161 HIS A O 1
ATOM 1305 N N . ALA A 1 162 ? -16.029 4.337 9.699 1.00 80.44 162 ALA A N 1
ATOM 1306 C CA . ALA A 1 162 ? -14.873 4.538 10.573 1.00 80.44 162 ALA A CA 1
ATOM 1307 C C . ALA A 1 162 ? -15.264 4.806 12.027 1.00 80.44 162 ALA A C 1
ATOM 1309 O O . ALA A 1 162 ? -14.446 4.530 12.902 1.00 80.44 162 ALA A O 1
ATOM 1310 N N . ASP A 1 163 ? -16.479 5.300 12.285 1.00 85.69 163 ASP A N 1
ATOM 1311 C CA . ASP A 1 163 ? -16.880 5.794 13.603 1.00 85.69 163 ASP A CA 1
ATOM 1312 C C . ASP A 1 163 ? -16.717 4.703 14.668 1.00 85.69 163 ASP A C 1
ATOM 1314 O O . ASP A 1 163 ? -16.086 4.943 15.689 1.00 85.69 163 ASP A O 1
ATOM 1318 N N . ARG A 1 164 ? -17.093 3.452 14.365 1.00 87.69 164 ARG A N 1
ATOM 1319 C CA . ARG A 1 164 ? -16.895 2.291 15.261 1.00 87.69 164 ARG A CA 1
ATOM 1320 C C . ARG A 1 164 ? -15.443 2.049 15.698 1.00 87.69 164 ARG A C 1
ATOM 1322 O O . ARG A 1 164 ? -15.207 1.355 16.681 1.00 87.69 164 ARG A O 1
ATOM 1329 N N . PHE A 1 165 ? -14.460 2.527 14.933 1.00 90.81 165 PHE A N 1
ATOM 1330 C CA . PHE A 1 165 ? -13.047 2.410 15.288 1.00 90.81 165 PHE A CA 1
ATOM 1331 C C . PHE A 1 165 ? -12.543 3.625 16.062 1.00 90.81 165 PHE A C 1
ATOM 1333 O O . PHE A 1 165 ? -11.615 3.481 16.855 1.00 90.81 165 PHE A O 1
ATOM 1340 N N . THR A 1 166 ? -13.116 4.801 15.800 1.00 89.81 166 THR A N 1
ATOM 1341 C CA . THR A 1 166 ? -12.647 6.106 16.289 1.00 89.81 166 THR A CA 1
ATOM 1342 C C . THR A 1 166 ? -13.559 6.740 17.338 1.00 89.81 166 THR A C 1
ATOM 1344 O O . THR A 1 166 ? -13.324 7.883 17.726 1.00 89.81 166 THR A O 1
ATOM 1347 N N . GLU A 1 167 ? -14.608 6.044 17.776 1.00 90.38 167 GLU A N 1
ATOM 1348 C CA . GLU A 1 167 ? -15.383 6.416 18.958 1.00 90.38 167 GLU A CA 1
ATOM 1349 C C . GLU A 1 167 ? -14.439 6.648 20.151 1.00 90.38 167 GLU A C 1
ATOM 1351 O O . GLU A 1 167 ? -13.417 5.961 20.256 1.00 90.38 167 GLU A O 1
ATOM 1356 N N . PRO A 1 168 ? -14.743 7.611 21.043 1.00 89.62 168 PRO A N 1
ATOM 1357 C CA . PRO A 1 168 ? -13.941 7.835 22.239 1.00 89.62 168 PRO A CA 1
ATOM 1358 C C . PRO A 1 168 ? -13.752 6.540 23.030 1.00 89.62 168 PRO A C 1
ATOM 1360 O O . PRO A 1 168 ? -14.724 5.835 23.292 1.00 89.62 168 PRO A O 1
ATOM 1363 N N . ASP A 1 169 ? -12.505 6.234 23.396 1.00 86.12 169 ASP A N 1
ATOM 1364 C CA . ASP A 1 169 ? -12.131 4.974 24.055 1.00 86.12 169 ASP A CA 1
ATOM 1365 C C . ASP A 1 169 ? -12.416 3.702 23.224 1.00 86.12 169 ASP A C 1
ATOM 1367 O O . ASP A 1 169 ? -12.381 2.594 23.754 1.00 86.12 169 ASP A O 1
ATOM 1371 N N . GLY A 1 170 ? -12.641 3.846 21.916 1.00 87.88 170 GLY A N 1
ATOM 1372 C CA . GLY A 1 170 ? -12.819 2.749 20.971 1.00 87.88 170 GLY A CA 1
ATOM 1373 C C . GLY A 1 170 ? -11.512 2.048 20.586 1.00 87.88 170 GLY A C 1
ATOM 1374 O O . GLY A 1 170 ? -10.424 2.349 21.085 1.00 87.88 170 GLY A O 1
ATOM 1375 N N . LEU A 1 171 ? -11.610 1.113 19.633 1.00 91.44 171 LEU A N 1
ATOM 1376 C CA . LEU A 1 171 ? -10.510 0.215 19.247 1.00 91.44 171 LEU A CA 1
ATOM 1377 C C . LEU A 1 171 ? -9.222 0.945 18.836 1.00 91.44 171 LEU A C 1
ATOM 1379 O O . LEU A 1 171 ? -8.123 0.453 19.097 1.00 91.44 171 LEU A O 1
ATOM 1383 N N . TRP A 1 172 ? -9.332 2.109 18.191 1.00 93.19 172 TRP A N 1
ATOM 1384 C CA . TRP A 1 172 ? -8.166 2.919 17.844 1.00 93.19 172 TRP A CA 1
ATOM 1385 C C . TRP A 1 172 ? -7.453 3.467 19.085 1.00 93.19 172 TRP A C 1
ATOM 1387 O O . TRP A 1 172 ? -6.235 3.322 19.206 1.00 93.19 172 TRP A O 1
ATOM 1397 N N . ASP A 1 173 ? -8.196 4.054 20.023 1.00 90.94 173 ASP A N 1
ATOM 1398 C CA . ASP A 1 173 ? -7.639 4.629 21.248 1.00 90.94 173 ASP A CA 1
ATOM 1399 C C . ASP A 1 173 ? -7.023 3.550 22.143 1.00 90.94 173 ASP A C 1
ATOM 1401 O O . ASP A 1 173 ? -5.938 3.743 22.701 1.00 90.94 173 ASP A O 1
ATOM 1405 N N . GLU A 1 174 ? -7.677 2.392 22.263 1.00 91.50 174 GLU A N 1
ATOM 1406 C CA . GLU A 1 174 ? -7.145 1.239 22.993 1.00 91.50 174 GLU A CA 1
ATOM 1407 C C . GLU A 1 174 ? -5.831 0.739 22.391 1.00 91.50 174 GLU A C 1
ATOM 1409 O O . GLU A 1 174 ? -4.852 0.538 23.120 1.00 91.50 174 GLU A O 1
ATOM 1414 N N . TRP A 1 175 ? -5.775 0.606 21.064 1.00 93.38 175 TRP A N 1
ATOM 1415 C CA . TRP A 1 175 ? -4.553 0.228 20.366 1.00 93.38 175 TRP A CA 1
ATOM 1416 C C . TRP A 1 175 ? -3.431 1.245 20.606 1.00 93.38 175 TRP A C 1
ATOM 1418 O O . TRP A 1 175 ? -2.331 0.847 20.995 1.00 93.38 175 TRP A O 1
ATOM 1428 N N . VAL A 1 176 ? -3.710 2.552 20.480 1.00 89.88 176 VAL A N 1
ATOM 1429 C CA . VAL A 1 176 ? -2.739 3.633 20.743 1.00 89.88 176 VAL A CA 1
ATOM 1430 C C . VAL A 1 176 ? -2.210 3.577 22.182 1.00 89.88 176 VAL A C 1
ATOM 1432 O O . VAL A 1 176 ? -0.996 3.656 22.402 1.00 89.88 176 VAL A O 1
ATOM 1435 N N . LYS A 1 177 ? -3.091 3.396 23.175 1.00 88.75 177 LYS A N 1
ATOM 1436 C CA . LYS A 1 177 ? -2.703 3.229 24.588 1.00 88.75 177 LYS A CA 1
ATOM 1437 C C . LYS A 1 177 ? -1.818 1.994 24.774 1.00 88.75 177 LYS A C 1
ATOM 1439 O O . LYS A 1 177 ? -0.836 2.051 25.514 1.00 88.75 177 LYS A O 1
ATOM 1444 N N . GLY A 1 178 ? -2.155 0.891 24.111 1.00 85.44 178 GLY A N 1
ATOM 1445 C CA . GLY A 1 178 ? -1.420 -0.367 24.159 1.00 85.44 178 GLY A CA 1
ATOM 1446 C C . GLY A 1 178 ? -0.005 -0.271 23.595 1.00 85.44 178 GLY A C 1
ATOM 1447 O O . GLY A 1 178 ? 0.955 -0.590 24.296 1.00 85.44 178 GLY A O 1
ATOM 1448 N N . VAL A 1 179 ? 0.153 0.263 22.381 1.00 80.56 179 VAL A N 1
ATOM 1449 C CA . VAL A 1 179 ? 1.483 0.444 21.771 1.00 80.56 179 VAL A CA 1
ATOM 1450 C C . VAL A 1 179 ? 2.337 1.462 22.525 1.00 80.56 179 VAL A C 1
ATOM 1452 O O . VAL A 1 179 ? 3.557 1.311 22.596 1.00 80.56 179 VAL A O 1
ATOM 1455 N N . GLY A 1 180 ? 1.717 2.454 23.172 1.00 73.81 180 GLY A N 1
ATOM 1456 C CA . GLY A 1 180 ? 2.410 3.369 24.081 1.00 73.81 180 GLY A CA 1
ATOM 1457 C C . GLY A 1 180 ? 3.111 2.648 25.238 1.00 73.81 180 GLY A C 1
ATOM 1458 O O . GLY A 1 180 ? 4.194 3.063 25.647 1.00 73.81 180 GLY A O 1
ATOM 1459 N N . ARG A 1 181 ? 2.556 1.524 25.714 1.00 74.69 181 ARG A N 1
ATOM 1460 C CA . ARG A 1 181 ? 3.146 0.691 26.781 1.00 74.69 181 ARG A CA 1
ATOM 1461 C C . ARG A 1 181 ? 4.278 -0.215 26.290 1.00 74.69 181 ARG A C 1
ATOM 1463 O O . ARG A 1 181 ? 5.081 -0.654 27.104 1.00 74.69 181 ARG A O 1
ATOM 1470 N N . LEU A 1 182 ? 4.357 -0.479 24.983 1.00 65.50 182 LEU A N 1
ATOM 1471 C CA . LEU A 1 182 ? 5.460 -1.222 24.356 1.00 65.50 182 LEU A CA 1
ATOM 1472 C C . LEU A 1 182 ? 6.713 -0.359 24.151 1.00 65.50 182 LEU A C 1
ATOM 1474 O O . LEU A 1 182 ? 7.778 -0.887 23.826 1.00 65.50 182 LEU A O 1
ATOM 1478 N N . SER A 1 183 ? 6.616 0.963 24.344 1.00 53.50 183 SER A N 1
ATOM 1479 C CA . SER A 1 183 ? 7.805 1.809 24.448 1.00 53.50 183 SER A CA 1
ATOM 1480 C C . SER A 1 183 ? 8.613 1.353 25.665 1.00 53.50 183 SER A C 1
ATOM 1482 O O . SER A 1 183 ? 8.186 1.529 26.803 1.00 53.50 183 SER A O 1
ATOM 1484 N N . TYR A 1 184 ? 9.762 0.720 25.407 1.00 40.81 184 TYR A N 1
ATOM 1485 C CA . TYR A 1 184 ? 10.701 0.253 26.429 1.00 40.81 184 TYR A CA 1
ATOM 1486 C C . TYR A 1 184 ? 11.004 1.358 27.458 1.00 40.81 184 TYR A C 1
ATOM 1488 O O . TYR A 1 184 ? 11.051 2.534 27.079 1.00 40.81 184 TYR A O 1
ATOM 1496 N N . PRO A 1 185 ? 11.232 1.004 28.742 1.00 38.50 185 PRO A N 1
ATOM 1497 C CA . PRO A 1 185 ? 11.503 1.982 29.787 1.00 38.50 185 PRO A CA 1
ATOM 1498 C C . PRO A 1 185 ? 12.652 2.894 29.365 1.00 38.50 185 PRO A C 1
ATOM 1500 O O . PRO A 1 185 ? 13.692 2.427 28.894 1.00 38.50 185 PRO A O 1
ATOM 1503 N N . ALA A 1 186 ? 12.442 4.201 29.530 1.00 37.84 186 ALA A N 1
ATOM 1504 C CA . ALA A 1 186 ? 13.483 5.198 29.364 1.00 37.84 186 ALA A CA 1
ATOM 1505 C C . ALA A 1 186 ? 14.712 4.760 30.167 1.00 37.84 186 ALA A C 1
ATOM 1507 O O . ALA A 1 186 ? 14.604 4.464 31.359 1.00 37.84 186 ALA A O 1
ATOM 1508 N N . THR A 1 187 ? 15.872 4.699 29.513 1.00 40.03 187 THR A N 1
ATOM 1509 C CA . THR A 1 187 ? 17.151 4.514 30.195 1.00 40.03 187 THR A CA 1
ATOM 1510 C C . THR A 1 187 ? 17.212 5.523 31.347 1.00 40.03 187 THR A C 1
ATOM 1512 O O . THR A 1 187 ? 17.028 6.718 31.087 1.00 40.03 187 THR A O 1
ATOM 1515 N N . PRO A 1 188 ? 17.414 5.101 32.610 1.00 37.75 188 PRO A N 1
ATOM 1516 C CA . PRO A 1 188 ? 17.549 6.057 33.698 1.00 37.75 188 PRO A CA 1
ATOM 1517 C C . PRO A 1 188 ? 18.751 6.973 33.408 1.00 37.75 188 PRO A C 1
ATOM 1519 O O . PRO A 1 188 ? 19.713 6.535 32.765 1.00 37.75 188 PRO A O 1
ATOM 1522 N N . PRO A 1 189 ? 18.705 8.252 33.825 1.00 33.31 189 PRO A N 1
ATOM 1523 C CA . PRO A 1 189 ? 19.778 9.198 33.552 1.00 33.31 189 PRO A CA 1
ATOM 1524 C C . PRO A 1 189 ? 21.116 8.669 34.093 1.00 33.31 189 PRO A C 1
ATOM 1526 O O . PRO A 1 189 ? 21.137 7.981 35.119 1.00 33.31 189 PRO A O 1
ATOM 1529 N N . PRO A 1 190 ? 22.243 8.980 33.428 1.00 36.00 190 PRO A N 1
ATOM 1530 C CA . PRO A 1 190 ? 23.547 8.465 33.806 1.00 36.00 190 PRO A CA 1
ATOM 1531 C C . PRO A 1 190 ? 24.007 9.193 35.066 1.00 36.00 190 PRO A C 1
ATOM 1533 O O . PRO A 1 190 ? 24.676 10.209 34.975 1.00 36.00 190 PRO A O 1
ATOM 1536 N N . ASN A 1 191 ? 23.592 8.714 36.234 1.00 45.38 191 ASN A N 1
ATOM 1537 C CA . ASN A 1 191 ? 24.191 9.030 37.527 1.00 45.38 191 ASN A CA 1
ATOM 1538 C C . ASN A 1 191 ? 23.786 7.959 38.541 1.00 45.38 191 ASN A C 1
ATOM 1540 O O . ASN A 1 191 ? 22.941 8.156 39.408 1.00 45.38 191 ASN A O 1
ATOM 1544 N N . SER A 1 192 ? 24.401 6.790 38.405 1.00 36.12 192 SER A N 1
ATOM 1545 C CA . SER A 1 192 ? 24.573 5.808 39.480 1.00 36.12 192 SER A CA 1
ATOM 1546 C C . SER A 1 192 ? 25.813 4.982 39.145 1.00 36.12 192 SER A C 1
ATOM 1548 O O . SER A 1 192 ? 25.739 3.812 38.789 1.00 36.12 192 SER A O 1
ATOM 1550 N N . ALA A 1 193 ? 26.970 5.646 39.163 1.00 36.00 193 ALA A N 1
ATOM 1551 C CA . ALA A 1 193 ? 28.261 4.982 39.120 1.00 36.00 193 ALA A CA 1
ATOM 1552 C C . ALA A 1 193 ? 28.659 4.587 40.549 1.00 36.00 193 ALA A C 1
ATOM 1554 O O . ALA A 1 193 ? 29.026 5.440 41.350 1.00 36.00 193 ALA A O 1
ATOM 1555 N N . ALA A 1 194 ? 28.582 3.293 40.845 1.00 31.75 194 ALA A N 1
ATOM 1556 C CA . ALA A 1 194 ? 29.341 2.597 41.884 1.00 31.75 194 ALA A CA 1
ATOM 1557 C C . ALA A 1 194 ? 29.209 1.095 41.580 1.00 31.75 194 ALA A C 1
ATOM 1559 O O . ALA A 1 194 ? 28.094 0.604 41.494 1.00 31.75 194 ALA A O 1
ATOM 1560 N N . GLY A 1 195 ? 30.229 0.277 41.358 1.00 27.66 195 GLY A N 1
ATOM 1561 C CA . GLY A 1 195 ? 31.674 0.418 41.292 1.00 27.66 195 GLY A CA 1
ATOM 1562 C C . GLY A 1 195 ? 32.250 -1.005 41.167 1.00 27.66 195 GLY A C 1
ATOM 1563 O O . GLY A 1 195 ? 31.640 -1.933 41.686 1.00 27.66 195 GLY A O 1
ATOM 1564 N N . LEU A 1 196 ? 33.433 -1.126 40.540 1.00 29.61 196 LEU A N 1
ATOM 1565 C CA . LEU A 1 196 ? 34.385 -2.260 40.621 1.00 29.61 196 LEU A CA 1
ATOM 1566 C C . LEU A 1 196 ? 33.941 -3.569 39.903 1.00 29.61 196 LEU A C 1
ATOM 1568 O O . LEU A 1 196 ? 32.792 -3.961 39.984 1.00 29.61 196 LEU A O 1
ATOM 1572 N N . THR A 1 197 ? 34.750 -4.349 39.175 1.00 28.72 197 THR A N 1
ATOM 1573 C CA . THR A 1 197 ? 36.187 -4.361 38.836 1.00 28.72 197 THR A CA 1
ATOM 1574 C C . THR A 1 197 ? 36.425 -5.357 37.680 1.00 28.72 197 THR A C 1
ATOM 1576 O O . THR A 1 197 ? 35.647 -6.279 37.467 1.00 28.72 197 THR A O 1
ATOM 1579 N N . SER A 1 198 ? 37.534 -5.143 36.971 1.00 27.75 198 SER A N 1
ATOM 1580 C CA . SER A 1 198 ? 38.153 -5.890 35.857 1.00 27.75 198 SER A CA 1
ATOM 1581 C C . SER A 1 198 ? 38.382 -7.409 36.057 1.00 27.75 198 SER A C 1
ATOM 1583 O O . SER A 1 198 ? 38.699 -7.824 37.168 1.00 27.75 198 SER A O 1
ATOM 1585 N N . THR A 1 199 ? 38.354 -8.225 34.981 1.00 28.33 199 THR A N 1
ATOM 1586 C CA . THR A 1 199 ? 39.558 -8.893 34.397 1.00 28.33 199 THR A CA 1
ATOM 1587 C C . THR A 1 199 ? 39.294 -9.820 33.183 1.00 28.33 199 THR A C 1
ATOM 1589 O O . THR A 1 199 ? 38.402 -10.657 33.201 1.00 28.33 199 THR A O 1
ATOM 1592 N N . ALA A 1 200 ? 40.206 -9.695 32.202 1.00 28.31 200 ALA A N 1
ATOM 1593 C CA . ALA A 1 200 ? 40.826 -10.711 31.324 1.00 28.31 200 ALA A CA 1
ATOM 1594 C C . ALA A 1 200 ? 40.147 -11.263 30.039 1.00 28.31 200 ALA A C 1
ATOM 1596 O O . ALA A 1 200 ? 38.968 -11.580 29.970 1.00 28.31 200 ALA A O 1
ATOM 1597 N N . SER A 1 201 ? 41.013 -11.372 29.021 1.00 26.61 201 SER A N 1
ATOM 1598 C CA . SER A 1 201 ? 40.828 -11.497 27.567 1.00 26.61 201 SER A CA 1
ATOM 1599 C C . SER A 1 201 ? 40.724 -12.916 26.967 1.00 26.61 201 SER A C 1
ATOM 1601 O O . SER A 1 201 ? 41.235 -13.873 27.545 1.00 26.61 201 SER A O 1
ATOM 1603 N N . SER A 1 202 ? 40.266 -12.941 25.696 1.00 26.72 202 SER A N 1
ATOM 1604 C CA . SER A 1 202 ? 40.695 -13.780 24.535 1.00 26.72 202 SER A CA 1
ATOM 1605 C C . SER A 1 202 ? 39.677 -14.825 24.004 1.00 26.72 202 SER A C 1
ATOM 1607 O O . SER A 1 202 ? 38.733 -15.169 24.702 1.00 26.72 202 SER A O 1
ATOM 1609 N N . PRO A 1 203 ? 39.750 -15.236 22.714 1.00 32.81 203 PRO A N 1
ATOM 1610 C CA . PRO A 1 203 ? 38.980 -14.637 21.618 1.00 32.81 203 PRO A CA 1
ATOM 1611 C C . PRO A 1 203 ? 38.036 -15.657 20.957 1.00 32.81 203 PRO A C 1
ATOM 1613 O O . PRO A 1 203 ? 38.387 -16.820 20.770 1.00 32.81 203 PRO A O 1
ATOM 1616 N N . THR A 1 204 ? 36.836 -15.265 20.532 1.00 28.20 204 THR A N 1
ATOM 1617 C CA . THR A 1 204 ? 35.990 -16.166 19.731 1.00 28.20 204 THR A CA 1
ATOM 1618 C C . THR A 1 204 ? 35.117 -15.370 18.768 1.00 28.20 204 THR A C 1
ATOM 1620 O O . THR A 1 204 ? 34.319 -14.550 19.196 1.00 28.20 204 THR A O 1
ATOM 1623 N N . VAL A 1 205 ? 35.348 -15.621 17.473 1.00 30.97 205 VAL A N 1
ATOM 1624 C CA . VAL A 1 205 ? 34.427 -15.520 16.325 1.00 30.97 205 VAL A CA 1
ATOM 1625 C C . VAL A 1 205 ? 33.481 -14.310 16.333 1.00 30.97 205 VAL A C 1
ATOM 1627 O O . VAL A 1 205 ? 32.462 -14.294 17.015 1.00 30.97 205 VAL A O 1
ATOM 1630 N N . GLY A 1 206 ? 33.804 -13.305 15.512 1.00 30.48 206 GLY A N 1
ATOM 1631 C CA . GLY A 1 206 ? 32.958 -12.125 15.328 1.00 30.48 206 GLY A CA 1
ATOM 1632 C C . GLY A 1 206 ? 31.550 -12.498 14.838 1.00 30.48 206 GLY A C 1
ATOM 1633 O O . GLY A 1 206 ? 31.437 -13.259 13.873 1.00 30.48 206 GLY A O 1
ATOM 1634 N N . PRO A 1 207 ? 30.475 -11.986 15.463 1.00 33.00 207 PRO A N 1
ATOM 1635 C CA . PRO A 1 207 ? 29.136 -12.171 14.936 1.00 33.00 207 PRO A CA 1
ATOM 1636 C C . PRO A 1 207 ? 28.896 -11.232 13.743 1.00 33.00 207 PRO A C 1
ATOM 1638 O O . PRO A 1 207 ? 29.496 -10.163 13.624 1.00 33.00 207 PRO A O 1
ATOM 1641 N N . ALA A 1 208 ? 28.017 -11.689 12.852 1.00 30.52 208 ALA A N 1
ATOM 1642 C CA . ALA A 1 208 ? 27.545 -11.038 11.633 1.00 30.52 208 ALA A CA 1
ATOM 1643 C C . ALA A 1 208 ? 27.129 -9.559 11.824 1.00 30.52 208 ALA A C 1
ATOM 1645 O O . ALA A 1 208 ? 26.748 -9.175 12.932 1.00 30.52 208 ALA A O 1
ATOM 1646 N N . PRO A 1 209 ? 27.147 -8.727 10.759 1.00 32.22 209 PRO A N 1
ATOM 1647 C CA . PRO A 1 209 ? 26.727 -7.332 10.848 1.00 32.22 209 PRO A CA 1
ATOM 1648 C C . PRO A 1 209 ? 25.294 -7.226 11.383 1.00 32.22 209 PRO A C 1
ATOM 1650 O O . PRO A 1 209 ? 24.354 -7.811 10.843 1.00 32.22 209 PRO A O 1
ATOM 1653 N N . GLU A 1 210 ? 25.164 -6.477 12.473 1.00 29.44 210 GLU A N 1
ATOM 1654 C CA . GLU A 1 210 ? 23.930 -6.217 13.202 1.00 29.44 210 GLU A CA 1
ATOM 1655 C C . GLU A 1 210 ? 22.876 -5.597 12.264 1.00 29.44 210 GLU A C 1
ATOM 1657 O O . GLU A 1 210 ? 23.119 -4.577 11.613 1.00 29.44 210 GLU A O 1
ATOM 1662 N N . LEU A 1 211 ? 21.698 -6.227 12.176 1.00 35.59 211 LEU A N 1
ATOM 1663 C CA . LEU A 1 211 ? 20.523 -5.663 11.508 1.00 35.59 211 LEU A CA 1
ATOM 1664 C C . LEU A 1 211 ? 20.267 -4.242 12.045 1.00 35.59 211 LEU A C 1
ATOM 1666 O O . LEU A 1 211 ? 20.269 -4.054 13.266 1.00 35.59 211 LEU A O 1
ATOM 1670 N N . PRO A 1 212 ? 20.009 -3.236 11.187 1.00 30.25 212 PRO A N 1
ATOM 1671 C CA . PRO A 1 212 ? 19.681 -1.903 11.665 1.00 30.25 212 PRO A CA 1
ATOM 1672 C C . PRO A 1 212 ? 18.418 -1.972 12.527 1.00 30.25 212 PRO A C 1
ATOM 1674 O O . PRO A 1 212 ? 17.342 -2.356 12.064 1.00 30.25 212 PRO A O 1
ATOM 1677 N N . ARG A 1 213 ? 18.574 -1.610 13.803 1.00 34.06 213 ARG A N 1
ATOM 1678 C CA . ARG A 1 213 ? 17.487 -1.523 14.781 1.00 34.06 213 ARG A CA 1
ATOM 1679 C C . ARG A 1 213 ? 16.418 -0.545 14.268 1.00 34.06 213 ARG A C 1
ATOM 1681 O O . ARG A 1 213 ? 16.782 0.498 13.716 1.00 34.06 213 ARG A O 1
ATOM 1688 N N . PRO A 1 214 ? 15.115 -0.831 14.446 1.00 32.09 214 PRO A N 1
ATOM 1689 C CA . PRO A 1 214 ? 14.066 0.099 14.051 1.00 32.09 214 PRO A CA 1
ATOM 1690 C C . PRO A 1 214 ? 14.218 1.406 14.838 1.00 32.09 214 PRO A C 1
ATOM 1692 O O . PRO A 1 214 ? 14.126 1.434 16.065 1.00 32.09 214 PRO A O 1
ATOM 1695 N N . ALA A 1 215 ? 14.495 2.491 14.119 1.00 33.12 215 ALA A N 1
ATOM 1696 C CA . ALA A 1 215 ? 14.576 3.826 14.687 1.00 33.12 215 ALA A CA 1
ATOM 1697 C C . ALA A 1 215 ? 13.196 4.270 15.214 1.00 33.12 215 ALA A C 1
ATOM 1699 O O . ALA A 1 215 ? 12.216 4.275 14.474 1.00 33.12 215 ALA A O 1
ATOM 1700 N N . THR A 1 216 ? 13.159 4.601 16.508 1.00 30.17 216 THR A N 1
ATOM 1701 C CA . THR A 1 216 ? 12.289 5.572 17.206 1.00 30.17 216 THR A CA 1
ATOM 1702 C C . THR A 1 216 ? 10.909 5.897 16.595 1.00 30.17 216 THR A C 1
ATOM 1704 O O . THR A 1 216 ? 10.761 6.651 15.634 1.00 30.17 216 THR A O 1
ATOM 1707 N N . ALA A 1 217 ? 9.867 5.390 17.262 1.00 42.03 217 ALA A N 1
ATOM 1708 C CA . ALA A 1 217 ? 8.479 5.308 16.806 1.00 42.03 217 ALA A CA 1
ATOM 1709 C C . ALA A 1 217 ? 7.513 6.525 16.937 1.00 42.03 217 ALA A C 1
ATOM 1711 O O . ALA A 1 217 ? 6.426 6.402 16.382 1.00 42.03 217 ALA A O 1
ATOM 1712 N N . PRO A 1 218 ? 7.770 7.704 17.547 1.00 29.44 218 PRO A N 1
ATOM 1713 C CA . PRO A 1 218 ? 6.679 8.702 17.652 1.00 29.44 218 PRO A CA 1
ATOM 1714 C C . PRO A 1 218 ? 6.507 9.641 16.438 1.00 29.44 218 PRO A C 1
ATOM 1716 O O . PRO A 1 218 ? 5.391 10.030 16.099 1.00 29.44 218 PRO A O 1
ATOM 1719 N N . LEU A 1 219 ? 7.590 10.015 15.744 1.00 27.58 219 LEU A N 1
ATOM 1720 C CA . LEU A 1 219 ? 7.547 11.050 14.687 1.00 27.58 219 LEU A CA 1
ATOM 1721 C C . LEU A 1 219 ? 7.140 10.517 13.298 1.00 27.58 219 LEU A C 1
ATOM 1723 O O . LEU A 1 219 ? 6.645 11.270 12.454 1.00 27.58 219 LEU A O 1
ATOM 1727 N N . ALA A 1 220 ? 7.286 9.210 13.063 1.00 37.06 220 ALA A N 1
ATOM 1728 C CA . ALA A 1 220 ? 6.854 8.563 11.823 1.00 37.06 220 ALA A CA 1
ATOM 1729 C C . ALA A 1 220 ? 5.321 8.394 11.740 1.00 37.06 220 ALA A C 1
ATOM 1731 O O . ALA A 1 220 ? 4.764 8.402 10.642 1.00 37.06 220 ALA A O 1
ATOM 1732 N N . LEU A 1 221 ? 4.634 8.307 12.887 1.00 37.66 221 LEU A N 1
ATOM 1733 C CA . LEU A 1 221 ? 3.183 8.102 12.990 1.00 37.66 221 LEU A CA 1
ATOM 1734 C C . LEU A 1 221 ? 2.386 9.314 12.471 1.00 37.66 221 LEU A C 1
ATOM 1736 O O . LEU A 1 221 ? 1.474 9.167 11.661 1.00 37.66 221 LEU A O 1
ATOM 1740 N N . MET A 1 222 ? 2.803 10.527 12.845 1.00 29.34 222 MET A N 1
ATOM 1741 C CA . MET A 1 222 ? 2.195 11.781 12.369 1.00 29.34 222 MET A CA 1
ATOM 1742 C C . MET A 1 222 ? 2.477 12.045 10.880 1.00 29.34 222 MET A C 1
ATOM 1744 O O . MET A 1 222 ? 1.627 12.568 10.159 1.00 29.34 222 MET A O 1
ATOM 1748 N N . SER A 1 223 ? 3.644 11.618 10.386 1.00 34.09 223 SER A N 1
ATOM 1749 C CA . SER A 1 223 ? 3.991 11.720 8.961 1.00 34.09 223 SER A CA 1
ATOM 1750 C C . SER A 1 223 ? 3.200 10.724 8.095 1.00 34.09 223 SER A C 1
ATOM 1752 O O . SER A 1 223 ? 2.856 11.045 6.958 1.00 34.09 223 SER A O 1
ATOM 1754 N N . ARG A 1 224 ? 2.846 9.546 8.640 1.00 40.38 224 ARG A N 1
ATOM 1755 C CA . ARG A 1 224 ? 2.005 8.531 7.976 1.00 40.38 224 ARG A CA 1
ATOM 1756 C C . ARG A 1 224 ? 0.509 8.875 7.942 1.00 40.38 224 ARG A C 1
ATOM 1758 O O . ARG A 1 224 ? -0.165 8.494 6.992 1.00 40.38 224 ARG A O 1
ATOM 1765 N N . LEU A 1 225 ? 0.001 9.657 8.895 1.00 37.00 225 LEU A N 1
ATOM 1766 C CA . LEU A 1 225 ? -1.372 10.184 8.844 1.00 37.00 225 LEU A CA 1
ATOM 1767 C C . LEU A 1 225 ? -1.521 11.323 7.812 1.00 37.00 225 LEU A C 1
ATOM 1769 O O . LEU A 1 225 ? -2.485 11.344 7.046 1.00 37.00 225 LEU A O 1
ATOM 1773 N N . ARG A 1 226 ? -0.508 12.196 7.672 1.00 35.59 226 ARG A N 1
ATOM 1774 C CA . ARG A 1 226 ? -0.444 13.199 6.580 1.00 35.59 226 ARG A CA 1
ATOM 1775 C C . ARG A 1 226 ? -0.416 12.577 5.175 1.00 35.59 226 ARG A C 1
ATOM 1777 O O . ARG A 1 226 ? -0.892 13.191 4.223 1.00 35.59 226 ARG A O 1
ATOM 1784 N N . LEU A 1 227 ? 0.115 11.359 5.067 1.00 42.38 227 LEU A N 1
ATOM 1785 C CA . LEU A 1 227 ? 0.289 10.548 3.850 1.00 42.38 227 LEU A CA 1
ATOM 1786 C C . LEU A 1 227 ? -1.037 10.241 3.127 1.00 42.38 227 LEU A C 1
ATOM 1788 O O . LEU A 1 227 ? -1.051 10.099 1.905 1.00 42.38 227 LEU A O 1
ATOM 1792 N N . LEU A 1 228 ? -2.150 10.179 3.866 1.00 41.78 228 LEU A N 1
ATOM 1793 C CA . LEU A 1 228 ? -3.474 9.826 3.332 1.00 41.78 228 LEU A CA 1
ATOM 1794 C C . LEU A 1 228 ? -4.426 11.031 3.244 1.00 41.78 228 LEU A C 1
ATOM 1796 O O . LEU A 1 228 ? -5.370 11.005 2.456 1.00 41.78 228 LEU A O 1
ATOM 1800 N N . GLN A 1 229 ? -4.130 12.124 3.958 1.00 37.38 229 GLN A N 1
ATOM 1801 C CA . GLN A 1 229 ? -4.901 13.374 3.900 1.00 37.38 229 GLN A CA 1
ATOM 1802 C C . GLN A 1 229 ? -4.447 14.348 2.790 1.00 37.38 229 GLN A C 1
ATOM 1804 O O . GLN A 1 229 ? -5.270 15.115 2.301 1.00 37.38 229 GLN A O 1
ATOM 1809 N N . LEU A 1 230 ? -3.178 14.333 2.350 1.00 35.69 230 LEU A N 1
ATOM 1810 C CA . LEU A 1 230 ? -2.635 15.370 1.442 1.00 35.69 230 LEU A CA 1
ATOM 1811 C C . LEU A 1 230 ? -2.748 15.080 -0.072 1.00 35.69 230 LEU A C 1
ATOM 1813 O O . LEU A 1 230 ? -2.520 15.972 -0.884 1.00 35.69 230 LEU A O 1
ATOM 1817 N N . ASN A 1 231 ? -3.132 13.874 -0.499 1.00 40.06 231 ASN A N 1
ATOM 1818 C CA . ASN A 1 231 ? -2.932 13.436 -1.893 1.00 40.06 231 ASN A CA 1
ATOM 1819 C C . ASN A 1 231 ? -4.075 13.721 -2.892 1.00 40.06 231 ASN A C 1
ATOM 1821 O O . ASN A 1 231 ? -4.126 13.087 -3.946 1.00 40.06 231 ASN A O 1
ATOM 1825 N N . SER A 1 232 ? -4.981 14.668 -2.618 1.00 40.56 232 SER A N 1
ATOM 1826 C CA . SER A 1 232 ? -6.084 14.971 -3.552 1.00 40.56 232 SER A CA 1
ATOM 1827 C C . SER A 1 232 ? -5.865 16.167 -4.487 1.00 40.56 232 SER A C 1
ATOM 1829 O O . SER A 1 232 ? -6.538 16.209 -5.511 1.00 40.56 232 SER A O 1
ATOM 1831 N N . SER A 1 233 ? -4.913 17.073 -4.224 1.00 31.11 233 SER A N 1
ATOM 1832 C CA . SER A 1 233 ? -4.728 18.267 -5.078 1.00 31.11 233 SER A CA 1
ATOM 1833 C C . SER A 1 233 ? -3.391 18.341 -5.824 1.00 31.11 233 SER A C 1
ATOM 1835 O O . SER A 1 233 ? -3.326 19.003 -6.854 1.00 31.11 233 SER A O 1
ATOM 1837 N N . GLU A 1 234 ? -2.335 17.644 -5.385 1.00 40.25 234 GLU A N 1
ATOM 1838 C CA . GLU A 1 234 ? -0.989 17.837 -5.964 1.00 40.25 234 GLU A CA 1
ATOM 1839 C C . GLU A 1 234 ? -0.542 16.779 -6.988 1.00 40.25 234 GLU A C 1
ATOM 1841 O O . GLU A 1 234 ? 0.397 17.033 -7.734 1.00 40.25 234 GLU A O 1
ATOM 1846 N N . MET A 1 235 ? -1.218 15.628 -7.108 1.00 38.03 235 MET A N 1
ATOM 1847 C CA . MET A 1 235 ? -0.858 14.614 -8.124 1.00 38.03 235 MET A CA 1
ATOM 1848 C C . MET A 1 235 ? -1.687 14.665 -9.418 1.00 38.03 235 MET A C 1
ATOM 1850 O O . MET A 1 235 ? -1.381 13.932 -10.351 1.00 38.03 235 MET A O 1
ATOM 1854 N N . VAL A 1 236 ? -2.718 15.515 -9.497 1.00 35.28 236 VAL A N 1
ATOM 1855 C CA . VAL A 1 236 ? -3.555 15.700 -10.709 1.00 35.28 236 V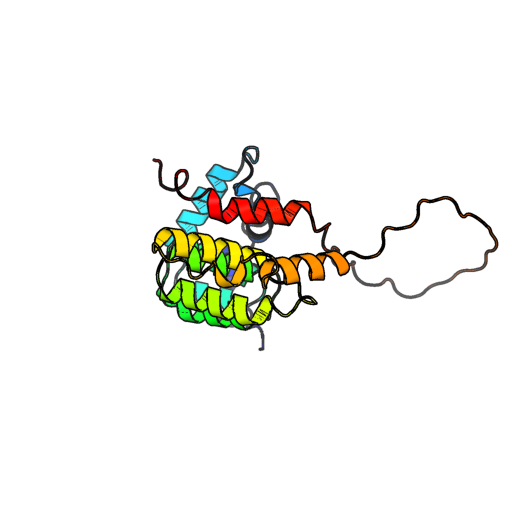AL A CA 1
ATOM 1856 C C . VAL A 1 236 ? -3.494 17.149 -11.231 1.00 35.28 236 VAL A C 1
ATOM 1858 O O . VAL A 1 236 ? -4.048 17.475 -12.274 1.00 35.28 236 VAL A O 1
ATOM 1861 N N . GLY A 1 237 ? -2.772 18.035 -10.542 1.00 36.22 237 GLY A N 1
ATOM 1862 C CA . GLY A 1 237 ? -2.622 19.435 -10.927 1.00 36.22 237 GLY A CA 1
ATOM 1863 C C . GLY A 1 237 ? -1.418 19.698 -11.831 1.00 36.22 237 GLY A C 1
ATOM 1864 O O . GLY A 1 237 ? -0.466 20.320 -11.360 1.00 36.22 237 GLY A O 1
ATOM 1865 N N . ARG A 1 238 ? -1.473 19.232 -13.087 1.00 34.84 238 ARG A N 1
ATOM 1866 C CA . ARG A 1 238 ? -0.947 19.846 -14.333 1.00 34.84 238 ARG A CA 1
ATOM 1867 C C . ARG A 1 238 ? -0.839 18.820 -15.455 1.00 34.84 238 ARG A C 1
ATOM 1869 O O . ARG A 1 238 ? -0.130 17.811 -15.257 1.00 34.84 238 ARG A O 1
#